Protein AF-A0AAD2JJ84-F1 (afdb_monomer)

Organism: NCBI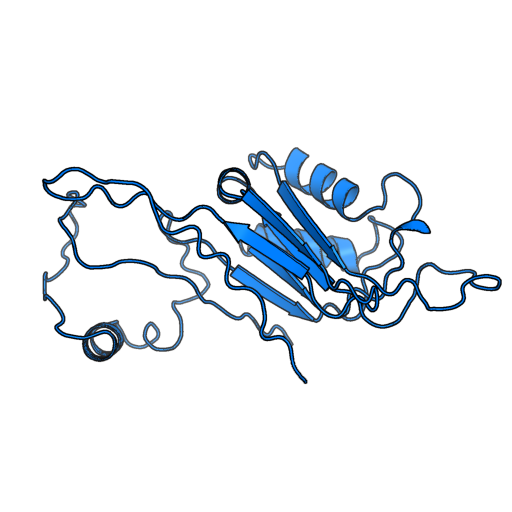:txid2856

Nearest PDB structures (foldseek):
  4ruw-assembly1_A  TM=5.472E-01  e=1.293E-01  Beutenbergia cavernae DSM 12333
  5b3h-assembly1_B  TM=4.498E-01  e=1.277E+00  Arabidopsis thaliana
  5hek-assembly3_B  TM=3.946E-01  e=1.125E+00  Helicobacter pylori 26695
  5b3g-assembly1_B  TM=4.579E-01  e=3.766E+00  Arabidopsis thaliana
  9fia-assembly1_B6  TM=2.943E-01  e=6.675E+00  Toxoplasma gondii

Sequence (204 aa):
MHQIYYYYRSRRAGRRSRISGPSSGVSHASLDEYLRSLPAGDWSGNDHRRHSSLATRVCFQNVNGSPENGNDPKQQQINSWLKEERVGIALLAEAKTFWPSINEGHGWSDRLRQATMKSEQKGFYLSIAYNRHQDRSAATSAVQWGGCIATVLNQVAHRAKEAGRDPTSLGRWAYVCLQGRKLKAHGGNVQDSLLGCLQPPLLP

Structure (mmCIF, N/CA/C/O backbone):
data_AF-A0AAD2JJ84-F1
#
_entry.id   AF-A0AAD2JJ84-F1
#
loop_
_atom_site.group_PDB
_atom_site.id
_atom_site.type_symbol
_atom_site.label_atom_id
_atom_site.label_alt_id
_atom_site.label_comp_id
_atom_site.label_asym_id
_atom_site.label_entity_id
_atom_site.label_seq_id
_atom_site.pdbx_PDB_ins_code
_atom_site.Cartn_x
_atom_site.Cartn_y
_atom_site.Cartn_z
_atom_site.occupancy
_atom_site.B_iso_or_equiv
_atom_site.auth_seq_id
_atom_site.auth_comp_id
_atom_site.auth_asym_id
_atom_site.auth_atom_id
_atom_site.pdbx_PDB_model_num
ATOM 1 N N . MET A 1 1 ? -12.165 7.999 -10.810 1.00 26.38 1 MET A N 1
ATOM 2 C CA . MET A 1 1 ? -13.337 7.177 -10.441 1.00 26.38 1 MET A CA 1
ATOM 3 C C . MET A 1 1 ? -12.955 6.391 -9.190 1.00 26.38 1 MET A C 1
ATOM 5 O O . MET A 1 1 ? -12.150 5.475 -9.284 1.00 26.38 1 MET A O 1
ATOM 9 N N . HIS A 1 2 ? -13.384 6.841 -8.010 1.00 30.34 2 HIS A N 1
ATOM 10 C CA . HIS A 1 2 ? -13.014 6.231 -6.729 1.00 30.34 2 HIS A CA 1
ATOM 11 C C . HIS A 1 2 ? -13.979 5.074 -6.448 1.00 30.34 2 HIS A C 1
ATOM 13 O O . HIS A 1 2 ? -15.116 5.313 -6.057 1.00 30.34 2 HIS A O 1
ATOM 19 N N . GLN A 1 3 ? -13.570 3.827 -6.684 1.00 27.70 3 GLN A N 1
ATOM 20 C CA . GLN A 1 3 ? -14.317 2.687 -6.149 1.00 27.70 3 GLN A CA 1
ATOM 21 C C . GLN A 1 3 ? -13.890 2.492 -4.697 1.00 27.70 3 GLN A C 1
ATOM 23 O O . GLN A 1 3 ? -12.852 1.899 -4.437 1.00 27.70 3 GLN A O 1
ATOM 28 N N . ILE A 1 4 ? -14.661 3.031 -3.753 1.00 33.44 4 ILE A N 1
ATOM 29 C CA . ILE A 1 4 ? -14.430 2.792 -2.329 1.00 33.44 4 ILE A CA 1
ATOM 30 C C . ILE A 1 4 ? -15.293 1.604 -1.907 1.00 33.44 4 ILE A C 1
ATOM 32 O O . ILE A 1 4 ? -16.511 1.715 -1.792 1.00 33.44 4 ILE A O 1
ATOM 36 N N . TYR A 1 5 ? -14.662 0.454 -1.685 1.00 33.25 5 TYR A N 1
ATOM 37 C CA . TYR A 1 5 ? -15.328 -0.714 -1.116 1.00 33.25 5 TYR A CA 1
ATOM 38 C C . TYR A 1 5 ? -15.304 -0.619 0.413 1.00 33.25 5 TYR A C 1
ATOM 40 O O . TYR A 1 5 ? -14.252 -0.780 1.027 1.00 33.25 5 TYR A O 1
ATOM 48 N N . TYR A 1 6 ? -16.459 -0.374 1.036 1.00 37.53 6 TYR A N 1
ATOM 49 C CA . TYR A 1 6 ? -16.615 -0.440 2.491 1.00 37.53 6 TYR A CA 1
ATOM 50 C C . TYR A 1 6 ? -17.035 -1.847 2.907 1.00 37.53 6 TYR A C 1
ATOM 52 O O . TYR A 1 6 ? -18.190 -2.202 2.718 1.00 37.53 6 TYR A O 1
ATOM 60 N N . TYR A 1 7 ? -16.160 -2.625 3.547 1.00 31.83 7 TYR A N 1
ATOM 61 C CA . TYR A 1 7 ? -16.601 -3.798 4.311 1.00 31.83 7 TYR A CA 1
ATOM 62 C C . TYR A 1 7 ? -15.665 -4.086 5.489 1.00 31.83 7 TYR A C 1
ATOM 64 O O . TYR A 1 7 ? -14.515 -4.453 5.287 1.00 31.83 7 TYR A O 1
ATOM 72 N N . TYR A 1 8 ? -16.178 -3.918 6.717 1.00 33.47 8 TYR A N 1
ATOM 73 C CA . TYR A 1 8 ? -16.080 -4.889 7.822 1.00 33.47 8 TYR A CA 1
ATOM 74 C C . TYR A 1 8 ? -16.808 -4.351 9.072 1.00 33.47 8 TYR A C 1
ATOM 76 O O . TYR A 1 8 ? -16.315 -3.465 9.773 1.00 33.47 8 TYR A O 1
ATOM 84 N N . ARG A 1 9 ? -17.977 -4.916 9.404 1.00 31.72 9 ARG A N 1
ATOM 85 C CA . ARG A 1 9 ? -18.650 -4.702 10.699 1.00 31.72 9 ARG A CA 1
ATOM 86 C C . ARG A 1 9 ? -18.929 -6.053 11.351 1.00 31.72 9 ARG A C 1
ATOM 88 O O . ARG A 1 9 ? -19.985 -6.638 11.165 1.00 31.72 9 ARG A O 1
ATOM 95 N N . SER A 1 10 ? -17.989 -6.541 12.158 1.00 30.78 10 SER A N 1
ATOM 96 C CA . SER A 1 10 ? -18.256 -7.665 13.061 1.00 30.78 10 SER A CA 1
ATOM 97 C C . SER A 1 10 ? -18.921 -7.154 14.341 1.00 30.78 10 SER A C 1
ATOM 99 O O . SER A 1 10 ? -18.276 -6.567 15.214 1.00 30.78 10 SER A O 1
ATOM 101 N N . ARG A 1 11 ? -20.236 -7.362 14.450 1.00 33.28 11 ARG A N 1
ATOM 102 C CA . ARG A 1 11 ? -20.944 -7.424 15.734 1.00 33.28 11 ARG A CA 1
ATOM 103 C C . ARG A 1 11 ? -21.892 -8.617 15.697 1.00 33.28 11 ARG A C 1
ATOM 105 O O . ARG A 1 11 ? -22.935 -8.537 15.064 1.00 33.28 11 ARG A O 1
ATOM 112 N N . ARG A 1 12 ? -21.555 -9.700 16.405 1.00 31.83 12 ARG A N 1
ATOM 113 C CA . ARG A 1 12 ? -22.583 -10.640 16.868 1.00 31.83 12 ARG A CA 1
ATOM 114 C C . ARG A 1 12 ? -23.152 -10.151 18.193 1.00 31.83 12 ARG A C 1
ATOM 116 O O . ARG A 1 12 ? -22.425 -9.642 19.047 1.00 31.83 12 ARG A O 1
ATOM 123 N N . ALA A 1 13 ? -24.468 -10.286 18.285 1.00 39.94 13 ALA A N 1
ATOM 124 C CA . ALA A 1 13 ? -25.310 -10.017 19.433 1.00 39.94 13 ALA A CA 1
ATOM 125 C C . ALA A 1 13 ? -24.723 -10.627 20.716 1.00 39.94 13 ALA A C 1
ATOM 127 O O . ALA A 1 13 ? -24.437 -11.818 20.775 1.00 39.94 13 ALA A O 1
ATOM 128 N N . GLY A 1 14 ? -24.524 -9.799 21.740 1.00 32.38 14 GLY A N 1
ATOM 129 C CA . GLY A 1 14 ? -23.976 -10.247 23.017 1.00 32.38 14 GLY A CA 1
ATOM 130 C C . GLY A 1 14 ? -23.664 -9.085 23.953 1.00 32.38 14 GLY A C 1
ATOM 131 O O . GLY A 1 14 ? -22.541 -8.603 23.982 1.00 32.38 14 GLY A O 1
ATOM 132 N N . ARG A 1 15 ? -24.692 -8.652 24.695 1.00 37.97 15 ARG A N 1
ATOM 133 C CA . ARG A 1 15 ? -24.688 -7.789 25.899 1.00 37.97 15 ARG A CA 1
ATOM 134 C C . ARG A 1 15 ? -23.956 -6.427 25.852 1.00 37.97 15 ARG A C 1
ATOM 136 O O . ARG A 1 15 ? -22.748 -6.307 26.005 1.00 37.97 15 ARG A O 1
ATOM 143 N N . ARG A 1 16 ? -24.812 -5.397 25.760 1.00 42.34 16 ARG A N 1
ATOM 144 C CA . ARG A 1 16 ? -24.721 -3.987 26.201 1.00 42.34 16 ARG A CA 1
ATOM 145 C C . ARG A 1 16 ? -23.492 -3.592 27.045 1.00 42.34 16 ARG A C 1
ATOM 147 O O . ARG A 1 16 ? -23.381 -4.003 28.195 1.00 42.34 16 ARG A O 1
ATOM 154 N N . SER A 1 17 ? -22.734 -2.604 26.566 1.00 33.44 17 SER A N 1
ATOM 155 C CA . SER A 1 17 ? -22.227 -1.530 27.430 1.00 33.44 17 SER A CA 1
ATOM 156 C C . SER A 1 17 ? -23.096 -0.288 27.217 1.00 33.44 17 SER A C 1
ATOM 158 O O . SER A 1 17 ? -23.471 0.039 26.090 1.00 33.44 17 SER A O 1
ATOM 160 N N . ARG A 1 18 ? -23.504 0.339 28.326 1.00 36.78 18 ARG A N 1
ATOM 161 C CA . ARG A 1 18 ? -24.400 1.500 28.367 1.00 36.78 18 ARG A CA 1
ATOM 162 C C . ARG A 1 18 ? -23.763 2.675 27.617 1.00 36.78 18 ARG A C 1
ATOM 164 O O . ARG A 1 18 ? -22.886 3.338 28.153 1.00 36.78 18 ARG A O 1
ATOM 171 N N . ILE A 1 19 ? -24.229 2.933 26.400 1.00 36.12 19 ILE A N 1
ATOM 172 C CA . ILE A 1 19 ? -24.193 4.265 25.797 1.00 36.12 19 ILE A CA 1
ATOM 173 C C . ILE A 1 19 ? -25.639 4.741 25.843 1.00 36.12 19 ILE A C 1
ATOM 175 O O . ILE A 1 19 ? -26.514 4.184 25.182 1.00 36.12 19 ILE A O 1
ATOM 179 N N . SER A 1 20 ? -25.887 5.702 26.722 1.00 37.41 20 SER A N 1
ATOM 180 C CA . SER A 1 20 ? -27.148 6.412 26.871 1.00 37.41 20 SER A CA 1
ATOM 181 C C . SER A 1 20 ? -27.395 7.266 25.626 1.00 37.41 20 SER A C 1
ATOM 183 O O . SER A 1 20 ? -26.924 8.392 25.519 1.00 37.41 20 SER A O 1
ATOM 185 N N . GLY A 1 21 ? -28.111 6.683 24.674 1.00 34.25 21 GLY A N 1
ATOM 186 C CA . GLY A 1 21 ? -28.778 7.336 23.553 1.00 34.25 21 GLY A CA 1
ATOM 187 C C . GLY A 1 21 ? -29.959 6.446 23.153 1.00 34.25 21 GLY A C 1
ATOM 188 O O . GLY A 1 21 ? -29.870 5.229 23.363 1.00 34.25 21 GLY A O 1
ATOM 189 N N . PRO A 1 22 ? -31.078 7.000 22.653 1.00 34.19 22 PRO A N 1
ATOM 190 C CA . PRO A 1 22 ? -32.307 6.244 22.443 1.00 34.19 22 PRO A CA 1
ATOM 191 C C . PRO A 1 22 ? -32.113 5.278 21.270 1.00 34.19 22 PRO A C 1
ATOM 193 O O . PRO A 1 22 ? -32.352 5.606 20.115 1.00 34.19 22 PRO A O 1
ATOM 196 N N . SER A 1 23 ? -31.619 4.079 21.570 1.00 38.69 23 SER A N 1
ATOM 197 C CA . SER A 1 23 ? -31.618 2.948 20.650 1.00 38.69 23 SER A CA 1
ATOM 198 C C . SER A 1 23 ? -32.772 2.042 21.052 1.00 38.69 23 SER A C 1
ATOM 200 O O . SER A 1 23 ? -32.749 1.402 22.106 1.00 38.69 23 SER A O 1
ATOM 202 N N . SER A 1 24 ? -33.816 2.038 20.229 1.00 40.66 24 SER A N 1
ATOM 203 C CA . SER A 1 24 ? -34.881 1.043 20.264 1.00 40.66 24 SER A CA 1
ATOM 204 C C . SER A 1 24 ? -34.240 -0.344 20.135 1.00 40.66 24 SER A C 1
ATOM 206 O O . SER A 1 24 ? -33.672 -0.712 19.110 1.00 40.66 24 SER A O 1
ATOM 208 N N . GLY A 1 25 ? -34.226 -1.086 21.241 1.00 43.84 25 GLY A N 1
ATOM 209 C CA . GLY A 1 25 ? -33.517 -2.355 21.383 1.00 43.84 25 GLY A CA 1
ATOM 210 C C . GLY A 1 25 ? -34.254 -3.529 20.750 1.00 43.84 25 GLY A C 1
ATOM 211 O O . GLY A 1 25 ? -34.681 -4.422 21.474 1.00 43.84 25 GLY A O 1
ATOM 212 N N . VAL A 1 26 ? -34.390 -3.542 19.426 1.00 52.75 26 VAL A N 1
ATOM 213 C CA . VAL A 1 26 ? -34.971 -4.678 18.700 1.00 52.75 26 VAL A CA 1
ATOM 214 C C . VAL A 1 26 ? -33.878 -5.729 18.470 1.00 52.75 26 VAL A C 1
ATOM 216 O O . VAL A 1 26 ? -32.824 -5.427 17.910 1.00 52.75 26 VAL A O 1
ATOM 219 N N . SER A 1 27 ? -34.080 -6.961 18.948 1.00 49.88 27 SER A N 1
ATOM 220 C CA . SER A 1 27 ? -33.237 -8.091 18.540 1.00 49.88 27 SER A CA 1
ATOM 221 C C . SER A 1 27 ? -33.662 -8.552 17.153 1.00 49.88 27 SER A C 1
ATOM 223 O O . SER A 1 27 ? -34.833 -8.858 16.962 1.00 49.88 27 SER A O 1
ATOM 225 N N . HIS A 1 28 ? -32.716 -8.651 16.225 1.00 57.53 28 HIS A N 1
ATOM 226 C CA . HIS A 1 28 ? -32.971 -9.168 14.881 1.00 57.53 28 HIS A CA 1
ATOM 227 C C . HIS A 1 28 ? -32.622 -10.651 14.815 1.00 57.53 28 HIS A C 1
ATOM 229 O O . HIS A 1 28 ? -31.565 -11.057 15.310 1.00 57.53 28 HIS A O 1
ATOM 235 N N . ALA A 1 29 ? -33.495 -11.452 14.207 1.00 67.75 29 ALA A N 1
ATOM 236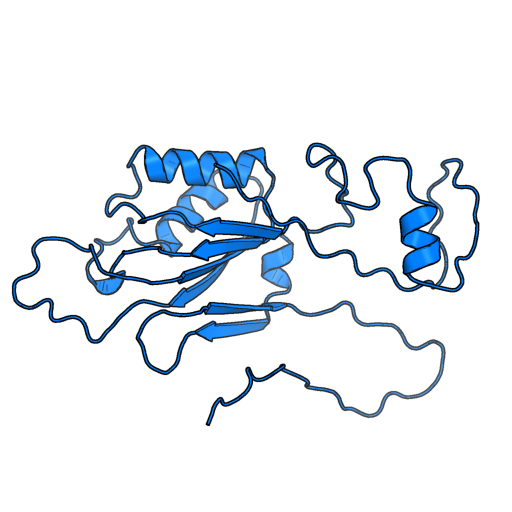 C CA . ALA A 1 29 ? -33.331 -12.897 14.090 1.00 67.75 29 ALA A CA 1
ATOM 237 C C . ALA A 1 29 ? -32.339 -13.292 12.981 1.00 67.75 29 ALA A C 1
ATOM 239 O O . ALA A 1 29 ? -31.794 -14.394 13.003 1.00 67.75 29 ALA A O 1
ATOM 240 N N . SER A 1 30 ? -32.060 -12.395 12.026 1.00 61.19 30 SER A N 1
ATOM 241 C CA . SER A 1 30 ? -31.141 -12.641 10.907 1.00 61.19 30 SER A CA 1
ATOM 242 C C . SER A 1 30 ? -30.348 -11.396 10.490 1.00 61.19 30 SER A C 1
ATOM 244 O O . SER A 1 30 ? -30.690 -10.266 10.846 1.00 61.19 30 SER A O 1
ATOM 246 N N . LEU A 1 31 ? -29.271 -11.604 9.718 1.00 52.47 31 LEU A N 1
ATOM 247 C CA . LEU A 1 31 ? -28.474 -10.517 9.138 1.00 52.47 31 LEU A CA 1
ATOM 248 C C . LEU A 1 31 ? -29.325 -9.639 8.207 1.00 52.47 31 LEU A C 1
ATOM 250 O O . LEU A 1 31 ? -29.225 -8.421 8.281 1.00 52.47 31 LEU A O 1
ATOM 254 N N . ASP A 1 32 ? -30.195 -10.240 7.397 1.00 58.84 32 ASP A N 1
ATOM 255 C CA . ASP A 1 32 ? -31.048 -9.512 6.450 1.00 58.84 32 ASP A CA 1
ATOM 256 C C . ASP A 1 32 ? -32.088 -8.638 7.150 1.00 58.84 32 ASP A C 1
ATOM 258 O O . ASP A 1 32 ? -32.365 -7.519 6.723 1.00 58.84 32 ASP A O 1
ATOM 262 N N . GLU A 1 33 ? -32.653 -9.121 8.254 1.00 64.88 33 GLU A N 1
ATOM 263 C CA . GLU A 1 33 ? -33.590 -8.347 9.067 1.00 64.88 33 GLU A CA 1
ATOM 264 C C . GLU A 1 33 ? -32.904 -7.144 9.726 1.00 64.88 33 GLU A C 1
ATOM 266 O O . GLU A 1 33 ? -33.459 -6.047 9.749 1.00 64.88 33 GLU A O 1
ATOM 271 N N . TYR A 1 34 ? -31.664 -7.326 10.187 1.00 63.97 34 TYR A N 1
ATOM 272 C CA . TYR A 1 34 ? -30.846 -6.226 10.685 1.00 63.97 34 TYR A CA 1
ATOM 273 C C . TYR A 1 34 ? -30.507 -5.216 9.586 1.00 63.97 34 TYR A C 1
ATOM 275 O O . TYR A 1 34 ? -30.631 -4.017 9.800 1.00 63.97 34 TYR A O 1
ATOM 283 N N . LEU A 1 35 ? -30.095 -5.671 8.401 1.00 58.16 35 LEU A N 1
ATOM 284 C CA . LEU A 1 35 ? -29.762 -4.771 7.294 1.00 58.16 35 LEU A CA 1
ATOM 285 C C . LEU A 1 35 ? -30.972 -3.933 6.861 1.00 58.16 35 LEU A C 1
ATOM 287 O O . LEU A 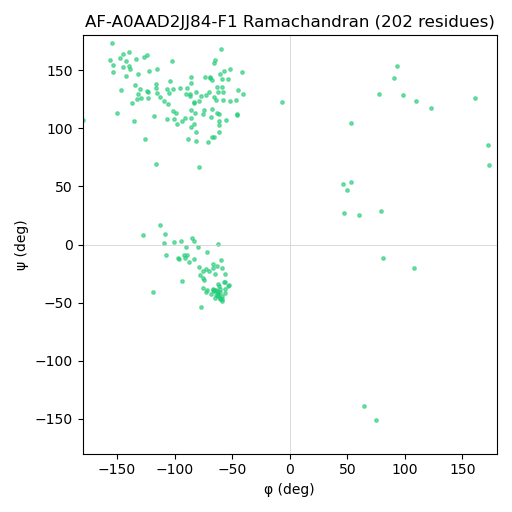1 35 ? -30.808 -2.756 6.555 1.00 58.16 35 LEU A O 1
ATOM 291 N N . ARG A 1 36 ? -32.181 -4.504 6.900 1.00 63.41 36 ARG A N 1
ATOM 292 C CA . ARG A 1 36 ? -33.438 -3.794 6.606 1.00 63.41 36 ARG A CA 1
ATOM 293 C C . ARG A 1 36 ? -33.903 -2.858 7.723 1.00 63.41 36 ARG A C 1
ATOM 295 O O . ARG A 1 36 ? -34.679 -1.950 7.445 1.00 63.41 36 ARG A O 1
ATOM 302 N N . SER A 1 37 ? -33.467 -3.073 8.966 1.00 66.44 37 SER A N 1
ATOM 303 C CA . SER A 1 37 ? -33.803 -2.194 10.094 1.00 66.44 37 SER A CA 1
ATOM 304 C C . SER A 1 37 ? -32.907 -0.962 10.186 1.00 66.44 37 SER A C 1
ATOM 306 O O . SER A 1 37 ? -33.208 -0.024 10.930 1.00 66.44 37 SER A O 1
ATOM 308 N N . LEU A 1 38 ? -31.804 -0.949 9.434 1.00 60.31 38 LEU A N 1
ATOM 309 C CA . LEU A 1 38 ? -30.958 0.222 9.323 1.00 60.31 38 LEU A CA 1
ATOM 310 C C . LEU A 1 38 ? -31.689 1.332 8.543 1.00 60.31 38 LEU A C 1
ATOM 312 O O . LEU A 1 38 ? -32.422 1.039 7.596 1.00 60.31 38 LEU A O 1
ATOM 316 N N . PRO A 1 39 ? -31.496 2.611 8.912 1.00 55.19 39 PRO A N 1
ATOM 317 C CA . PRO A 1 39 ? -32.052 3.738 8.170 1.00 55.19 39 PRO A CA 1
ATOM 318 C C . PRO A 1 39 ? -31.720 3.670 6.671 1.00 55.19 39 PRO A C 1
ATOM 320 O O . PRO A 1 39 ? -30.673 3.154 6.274 1.00 55.19 39 PRO A O 1
ATOM 323 N N . ALA A 1 40 ? -32.594 4.222 5.825 1.00 47.25 40 ALA A N 1
ATOM 324 C CA . ALA A 1 40 ? -32.353 4.301 4.386 1.00 47.25 40 ALA A CA 1
ATOM 325 C C . ALA A 1 40 ? -30.976 4.938 4.101 1.00 47.25 40 ALA A C 1
ATOM 327 O O . ALA A 1 40 ? -30.687 6.040 4.564 1.00 47.25 40 ALA A O 1
ATOM 328 N N . GLY A 1 41 ? -30.126 4.212 3.368 1.00 50.19 41 GLY A N 1
ATOM 329 C CA . GLY A 1 41 ? -28.725 4.571 3.124 1.00 50.19 41 GLY A CA 1
ATOM 330 C C . GLY A 1 41 ? -27.708 3.698 3.864 1.00 50.19 41 GLY A C 1
ATOM 331 O O . GLY A 1 41 ? -26.587 3.596 3.399 1.00 50.19 41 GLY A O 1
ATOM 332 N N . ASP A 1 42 ? -28.080 2.991 4.934 1.00 51.03 42 ASP A N 1
ATOM 333 C CA . ASP A 1 42 ? -27.138 2.167 5.713 1.00 51.03 42 ASP A CA 1
ATOM 334 C C . ASP A 1 42 ? -27.143 0.670 5.310 1.00 51.03 42 ASP A C 1
ATOM 336 O O . ASP A 1 42 ? -26.224 -0.068 5.672 1.00 51.03 42 ASP A O 1
ATOM 340 N N . TRP A 1 43 ? -28.126 0.207 4.522 1.00 47.59 43 TRP A N 1
ATOM 341 C CA . TRP A 1 43 ? -28.197 -1.179 4.015 1.00 47.59 43 TRP A CA 1
ATOM 342 C C . TRP A 1 43 ? -27.249 -1.445 2.832 1.00 47.59 43 TRP A C 1
ATOM 344 O O . TRP A 1 43 ? -26.800 -2.575 2.647 1.00 47.59 43 TRP A O 1
ATOM 354 N N . SER A 1 44 ? -26.901 -0.403 2.066 1.00 48.00 44 SER A N 1
ATOM 355 C CA . SER A 1 44 ? -25.947 -0.448 0.944 1.00 48.00 44 SER A CA 1
ATOM 356 C C . SER A 1 44 ? -24.652 0.334 1.213 1.00 48.00 44 SER A C 1
ATOM 358 O O . SER A 1 44 ? -23.897 0.620 0.285 1.00 48.00 44 SER A O 1
ATOM 360 N N . GLY A 1 45 ? -24.373 0.651 2.480 1.00 54.06 45 GLY A N 1
ATOM 361 C CA . GLY A 1 45 ? -23.130 1.281 2.922 1.00 54.06 45 GLY A CA 1
ATOM 362 C C . GLY A 1 45 ? -23.374 2.595 3.650 1.00 54.06 45 GLY A C 1
ATOM 363 O O . GLY A 1 45 ? -23.866 3.539 3.050 1.00 54.06 45 GLY A O 1
ATOM 364 N N . ASN A 1 46 ? -22.980 2.647 4.930 1.00 57.56 46 ASN A N 1
ATOM 365 C CA . ASN A 1 46 ? -23.039 3.855 5.760 1.00 57.56 46 ASN A CA 1
ATOM 366 C C . ASN A 1 46 ? -22.602 5.101 4.975 1.00 57.56 46 ASN A C 1
ATOM 368 O O . ASN A 1 46 ? -21.659 5.016 4.183 1.00 57.56 46 ASN A O 1
ATOM 372 N N . ASP A 1 47 ? -23.172 6.269 5.291 1.00 61.66 47 ASP A N 1
ATOM 373 C CA . ASP A 1 47 ? -22.584 7.552 4.887 1.00 61.66 47 ASP A CA 1
ATOM 374 C C . ASP A 1 47 ? -21.077 7.522 5.188 1.00 61.66 47 ASP A C 1
ATOM 376 O O . ASP A 1 47 ? -20.666 7.475 6.350 1.00 61.66 47 ASP A O 1
ATOM 380 N N . HIS A 1 48 ? -20.250 7.510 4.142 1.00 60.75 48 HIS A N 1
ATOM 381 C CA . HIS A 1 48 ? -18.800 7.398 4.264 1.00 60.75 48 HIS A CA 1
ATOM 382 C C . HIS A 1 48 ? -18.183 8.527 5.090 1.00 60.75 48 HIS A C 1
ATOM 384 O O . HIS A 1 48 ? -17.091 8.382 5.646 1.00 60.75 48 HIS A O 1
ATOM 390 N N . ARG A 1 49 ? -18.898 9.644 5.228 1.00 63.78 49 ARG A N 1
ATOM 391 C CA . ARG A 1 49 ? -18.500 10.776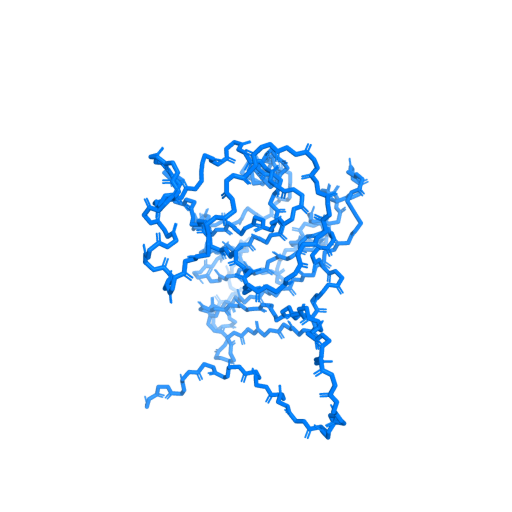 6.064 1.00 63.78 49 ARG A CA 1
ATOM 392 C C . ARG A 1 49 ? -18.650 10.457 7.553 1.00 63.78 49 ARG A C 1
ATOM 394 O O . ARG A 1 49 ? -17.989 11.072 8.388 1.00 63.78 49 ARG A O 1
ATOM 401 N N . ARG A 1 50 ? -19.467 9.464 7.921 1.00 65.50 50 ARG A N 1
ATOM 402 C CA . ARG A 1 50 ? -19.627 9.005 9.306 1.00 65.50 50 ARG A CA 1
ATOM 403 C C . ARG A 1 50 ? -18.510 8.036 9.676 1.00 65.50 50 ARG A C 1
ATOM 405 O O . ARG A 1 50 ? -18.426 6.905 9.202 1.00 65.50 50 ARG A O 1
ATOM 412 N N . HIS A 1 51 ? -17.655 8.474 10.592 1.00 66.38 51 HIS A N 1
ATOM 413 C CA . HIS A 1 51 ? -16.611 7.644 11.181 1.00 66.38 51 HIS A CA 1
ATOM 414 C C . HIS A 1 51 ? -17.037 7.161 12.574 1.00 66.38 51 HIS A C 1
ATOM 416 O O . HIS A 1 51 ? -17.163 7.956 13.504 1.00 66.38 51 HIS A O 1
ATOM 422 N N . SER A 1 52 ? -17.231 5.849 12.741 1.00 68.62 52 SER A N 1
ATOM 423 C CA . SER A 1 52 ? -17.461 5.243 14.058 1.00 68.62 52 SER A CA 1
ATOM 424 C C . SER A 1 52 ? -16.133 4.830 14.685 1.00 68.62 52 SER A C 1
ATOM 426 O O . SER A 1 52 ? -15.387 4.067 14.081 1.00 68.62 52 SER A O 1
ATOM 428 N N . SER A 1 53 ? -15.878 5.230 15.933 1.00 68.31 53 SER A N 1
ATOM 429 C CA . SER A 1 53 ? -14.716 4.768 16.719 1.00 68.31 53 SER A CA 1
ATOM 430 C C . SER A 1 53 ? -14.673 3.248 16.930 1.00 68.31 53 SER A C 1
ATOM 432 O O . SER A 1 53 ? -13.662 2.700 17.359 1.00 68.31 53 SER A O 1
ATOM 434 N N . LEU A 1 54 ? -15.773 2.549 16.638 1.00 70.25 54 LEU A N 1
ATOM 435 C CA . LEU A 1 54 ? -15.908 1.104 16.797 1.00 70.25 54 LEU A CA 1
ATOM 436 C C . LEU A 1 54 ? -15.747 0.338 15.477 1.00 70.25 54 LEU A C 1
ATOM 438 O O . LEU A 1 54 ? -15.904 -0.887 15.485 1.00 70.25 54 LEU A O 1
ATOM 442 N N . ALA A 1 55 ? -15.462 1.035 14.373 1.00 75.12 55 ALA A N 1
ATOM 443 C CA . ALA A 1 55 ? -15.293 0.469 13.041 1.00 75.12 55 ALA A CA 1
ATOM 444 C C . ALA A 1 55 ? -13.909 0.800 12.468 1.00 75.12 55 ALA A C 1
ATOM 446 O O . ALA A 1 55 ? -13.332 1.845 12.753 1.00 75.12 55 ALA A O 1
ATOM 447 N N . THR A 1 56 ? -13.393 -0.099 11.636 1.00 81.81 56 THR A N 1
ATOM 448 C CA . THR A 1 56 ? -12.164 0.118 10.870 1.00 81.81 56 THR A CA 1
ATOM 449 C C . THR A 1 56 ? -12.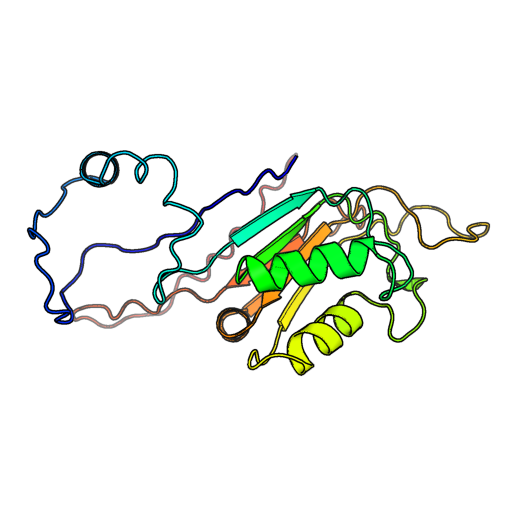540 0.391 9.425 1.00 81.81 56 THR A C 1
ATOM 451 O O . THR A 1 56 ? -13.312 -0.368 8.842 1.00 81.81 56 THR A O 1
ATOM 454 N N . ARG A 1 57 ? -11.992 1.461 8.841 1.00 84.62 57 ARG A N 1
ATOM 455 C CA . ARG A 1 57 ? -12.186 1.749 7.421 1.00 84.62 57 ARG A CA 1
ATOM 456 C C . ARG A 1 57 ? -11.191 0.956 6.589 1.00 84.62 57 ARG A C 1
ATOM 458 O O . ARG A 1 57 ? -9.982 1.080 6.787 1.00 84.62 57 ARG A O 1
ATOM 465 N N . VAL A 1 58 ? -11.731 0.163 5.676 1.00 87.94 58 VAL A N 1
ATOM 466 C CA . VAL A 1 58 ? -10.979 -0.545 4.646 1.00 87.94 58 VAL A CA 1
ATOM 467 C C . VAL A 1 58 ? -11.246 0.164 3.334 1.00 87.94 58 VAL A C 1
ATOM 469 O O . VAL A 1 58 ? -12.394 0.489 3.042 1.00 87.94 58 VAL A O 1
ATOM 472 N N . CYS A 1 59 ? -10.192 0.420 2.576 1.00 88.62 59 CYS A N 1
ATOM 473 C CA . CYS A 1 59 ? -10.282 1.030 1.268 1.00 88.62 59 CYS A CA 1
ATOM 474 C C . CYS A 1 59 ? -9.473 0.208 0.276 1.00 88.62 59 CYS A C 1
ATOM 476 O O . CYS A 1 59 ? -8.328 -0.148 0.549 1.00 88.62 59 CYS A O 1
ATOM 478 N N . PHE A 1 60 ? -10.066 -0.064 -0.880 1.00 90.50 60 PHE A N 1
ATOM 479 C CA . PHE A 1 60 ? -9.399 -0.699 -2.005 1.00 90.50 60 PHE A CA 1
ATOM 480 C C . PHE A 1 60 ? -9.358 0.277 -3.172 1.00 90.50 60 PHE A C 1
ATOM 482 O O . PHE A 1 60 ? -10.370 0.905 -3.461 1.00 90.50 60 PHE A O 1
ATOM 489 N N . GLN A 1 61 ? -8.217 0.409 -3.840 1.00 89.56 61 GLN A N 1
ATOM 490 C CA . GLN A 1 61 ? -8.098 1.253 -5.020 1.00 89.56 61 GLN A CA 1
ATOM 491 C C . GLN A 1 61 ? -7.104 0.660 -6.011 1.00 89.56 61 GLN A C 1
ATOM 493 O O . GLN A 1 61 ? -5.976 0.318 -5.665 1.00 89.56 61 GLN A O 1
ATOM 498 N N . ASN A 1 62 ? -7.497 0.604 -7.280 1.00 93.12 62 ASN A N 1
ATOM 499 C CA . ASN A 1 62 ? -6.534 0.477 -8.361 1.00 93.12 62 ASN A CA 1
ATOM 500 C C . ASN A 1 62 ? -5.850 1.839 -8.553 1.00 93.12 62 ASN A C 1
ATOM 502 O O . ASN A 1 62 ? -6.504 2.812 -8.935 1.00 93.12 62 ASN A O 1
ATOM 506 N N . VAL A 1 63 ? -4.557 1.920 -8.242 1.00 91.06 63 VAL A N 1
ATOM 507 C CA . VAL A 1 63 ? -3.803 3.182 -8.292 1.00 91.06 63 VAL A CA 1
ATOM 508 C C . VAL A 1 63 ? -3.170 3.441 -9.653 1.00 91.06 63 VAL A C 1
ATOM 510 O O . VAL A 1 63 ? -2.691 4.548 -9.890 1.00 91.06 63 VAL A O 1
ATOM 513 N N . ASN A 1 64 ? -3.192 2.462 -10.563 1.00 92.31 64 ASN A N 1
ATOM 514 C CA . ASN A 1 64 ? -2.604 2.553 -11.898 1.00 92.31 64 ASN A CA 1
ATOM 515 C C . ASN A 1 64 ? -1.181 3.150 -11.874 1.00 92.31 64 ASN A C 1
ATOM 517 O O . ASN A 1 64 ? -0.887 4.153 -12.524 1.00 92.31 64 ASN A O 1
ATOM 521 N N . GLY A 1 65 ? -0.325 2.575 -11.042 1.00 91.75 65 GLY A N 1
ATOM 522 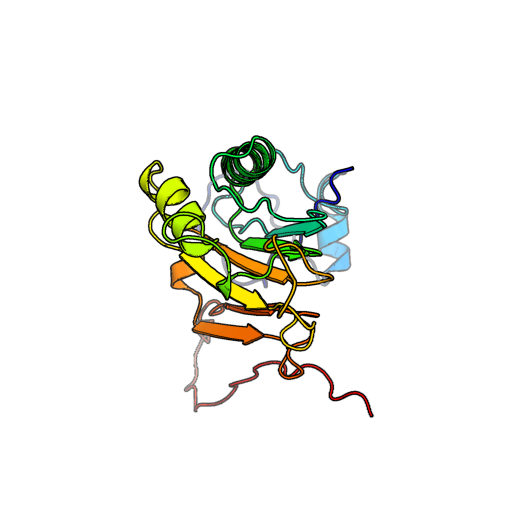C CA . GLY A 1 65 ? 1.067 2.945 -10.847 1.00 91.75 65 GLY A CA 1
ATOM 523 C C . GLY A 1 65 ? 1.321 3.828 -9.636 1.00 91.75 65 GLY A C 1
ATOM 524 O O . GLY A 1 65 ? 0.705 4.875 -9.463 1.00 91.75 65 GLY A O 1
ATOM 525 N N . SER A 1 66 ? 2.274 3.426 -8.814 1.00 92.31 66 SER A N 1
ATOM 526 C CA . SER A 1 66 ? 2.885 4.256 -7.796 1.00 92.31 66 SER A CA 1
ATOM 527 C C . SER A 1 66 ? 4.088 4.971 -8.424 1.00 92.31 66 SER A C 1
ATOM 529 O O . SER A 1 66 ? 4.871 4.341 -9.140 1.00 92.31 66 SER A O 1
ATOM 531 N N . PRO A 1 67 ? 4.246 6.282 -8.189 1.00 92.12 67 PRO A N 1
ATOM 532 C CA . PRO A 1 67 ? 5.377 7.028 -8.729 1.00 92.12 67 PRO A CA 1
ATOM 533 C C . PRO A 1 67 ? 6.683 6.538 -8.101 1.00 92.12 67 PRO A C 1
ATOM 535 O O . PRO A 1 67 ? 6.675 6.005 -6.988 1.00 92.12 67 PRO A O 1
ATOM 538 N N . GLU A 1 68 ? 7.808 6.730 -8.785 1.00 92.38 68 GLU A N 1
ATOM 539 C CA . GLU A 1 68 ? 9.129 6.332 -8.276 1.00 92.38 68 GLU A CA 1
ATOM 540 C C . GLU A 1 68 ? 9.593 7.246 -7.143 1.00 92.38 68 GLU A C 1
ATOM 542 O O . GLU A 1 68 ? 10.106 6.787 -6.124 1.00 92.38 68 GLU A O 1
ATOM 547 N N . ASN A 1 69 ? 9.321 8.542 -7.290 1.00 91.19 69 ASN A N 1
ATOM 548 C CA . ASN A 1 69 ? 9.616 9.553 -6.292 1.00 91.19 69 ASN A CA 1
ATOM 549 C C . ASN A 1 69 ? 8.459 9.669 -5.286 1.00 91.19 69 ASN A C 1
ATOM 551 O O . ASN A 1 69 ? 7.298 9.840 -5.657 1.00 91.19 69 ASN A O 1
ATOM 555 N N . GLY A 1 70 ? 8.781 9.622 -3.994 1.00 88.06 70 GLY A N 1
ATOM 556 C CA . GLY A 1 70 ? 7.808 9.820 -2.912 1.00 88.06 70 GLY A CA 1
ATOM 557 C C . GLY A 1 70 ? 7.215 11.236 -2.832 1.00 88.06 70 GLY A C 1
ATOM 558 O O . GLY A 1 70 ? 6.172 11.415 -2.209 1.00 88.06 70 GLY A O 1
ATOM 559 N N . ASN A 1 71 ? 7.842 12.227 -3.472 1.00 90.25 71 ASN A N 1
ATOM 560 C CA . ASN A 1 71 ? 7.372 13.616 -3.505 1.00 90.25 71 ASN A CA 1
ATOM 561 C C . ASN A 1 71 ? 6.438 13.923 -4.684 1.00 90.25 71 ASN A C 1
ATOM 563 O O . ASN A 1 71 ? 5.947 15.047 -4.789 1.00 90.25 71 ASN A O 1
ATOM 567 N N . ASP A 1 72 ? 6.195 12.950 -5.561 1.00 92.50 72 ASP A N 1
ATOM 568 C CA . ASP A 1 72 ? 5.339 13.108 -6.734 1.00 92.50 72 ASP A CA 1
ATOM 569 C C . ASP A 1 72 ? 3.899 13.529 -6.348 1.00 92.50 72 ASP A C 1
ATOM 571 O O . ASP A 1 72 ? 3.367 13.027 -5.347 1.00 92.50 72 ASP A O 1
ATOM 575 N N . PRO A 1 73 ? 3.232 14.410 -7.123 1.00 92.81 73 PRO A N 1
ATOM 576 C CA . PRO A 1 73 ? 1.862 14.850 -6.843 1.00 92.81 73 PRO A CA 1
ATOM 577 C C . PRO A 1 73 ? 0.867 13.700 -6.644 1.00 92.81 73 PRO A C 1
ATOM 579 O O . PRO A 1 73 ? -0.017 13.784 -5.791 1.00 92.81 73 PRO A O 1
ATOM 582 N N . LYS A 1 74 ? 1.035 12.586 -7.365 1.00 91.00 74 LYS A N 1
ATOM 583 C CA . LYS A 1 74 ? 0.204 11.389 -7.206 1.00 91.00 74 LYS A CA 1
ATOM 584 C C . LYS A 1 74 ? 0.416 10.727 -5.848 1.00 91.00 74 LYS A C 1
ATOM 586 O O . LYS A 1 74 ? -0.547 10.283 -5.224 1.00 91.00 74 LYS A O 1
ATOM 591 N N . GLN A 1 75 ? 1.653 10.680 -5.351 1.00 91.31 75 GLN A N 1
ATOM 592 C CA . GLN A 1 75 ? 1.920 10.173 -4.004 1.00 91.31 75 GLN A CA 1
ATOM 593 C C . GLN A 1 75 ? 1.310 11.088 -2.941 1.00 91.31 75 GLN A C 1
ATOM 595 O O . GLN A 1 75 ? 0.747 10.597 -1.961 1.00 91.31 75 GLN A O 1
ATOM 600 N N . GLN A 1 76 ? 1.383 12.406 -3.135 1.00 89.94 76 GLN A N 1
ATOM 601 C CA . GLN A 1 76 ? 0.741 13.366 -2.238 1.00 89.94 76 GLN A CA 1
ATOM 602 C C . GLN A 1 76 ? -0.778 13.176 -2.227 1.00 89.94 76 GLN A C 1
ATOM 604 O O . GLN A 1 76 ? -1.367 13.133 -1.152 1.00 89.94 76 GLN A O 1
ATOM 609 N N . GLN A 1 77 ? -1.395 12.949 -3.389 1.00 89.94 77 GLN A N 1
ATOM 610 C CA . GLN A 1 77 ? -2.819 12.634 -3.496 1.00 89.94 77 GLN A CA 1
ATOM 611 C C . GLN A 1 77 ? -3.190 11.362 -2.719 1.00 89.94 77 GLN A C 1
ATOM 613 O O . GLN A 1 77 ? -4.174 11.362 -1.982 1.00 89.94 77 GLN A O 1
ATOM 618 N N . ILE A 1 78 ? -2.391 10.293 -2.831 1.00 89.88 78 ILE A N 1
ATOM 619 C CA . ILE A 1 78 ? -2.601 9.059 -2.057 1.00 89.88 78 ILE A CA 1
ATOM 620 C C . ILE A 1 78 ? -2.481 9.338 -0.553 1.00 89.88 78 ILE A C 1
ATOM 622 O O . ILE A 1 78 ? -3.317 8.887 0.225 1.00 89.88 78 ILE A O 1
ATOM 626 N N . ASN A 1 79 ? -1.474 10.105 -0.132 1.00 88.81 79 ASN A N 1
ATOM 627 C CA . ASN A 1 79 ? -1.278 10.449 1.277 1.00 88.81 79 ASN A CA 1
ATOM 628 C C . ASN A 1 79 ? -2.439 11.292 1.831 1.00 88.81 79 ASN A C 1
ATOM 630 O O . ASN A 1 79 ? -2.917 11.017 2.934 1.00 88.81 79 ASN A O 1
ATOM 634 N N . SER A 1 80 ? -2.910 12.286 1.072 1.00 87.69 80 SER A N 1
ATOM 635 C CA . SER A 1 80 ? -4.082 13.092 1.427 1.00 87.69 80 SER A CA 1
ATOM 636 C C . SER A 1 80 ? -5.318 12.216 1.556 1.00 87.69 80 SER A C 1
ATOM 638 O O . SER A 1 80 ? -5.982 12.271 2.584 1.00 87.69 80 SER A O 1
ATOM 640 N N . TRP A 1 81 ? -5.554 11.313 0.602 1.00 87.75 81 TRP A N 1
ATOM 641 C CA . TRP A 1 81 ? -6.663 10.364 0.658 1.00 87.75 81 TRP A CA 1
ATOM 642 C C . TRP A 1 81 ? -6.615 9.467 1.903 1.00 87.75 81 TRP A C 1
ATOM 644 O O . TRP A 1 81 ? -7.602 9.378 2.631 1.00 87.75 81 TRP A O 1
ATOM 654 N N . LEU A 1 82 ? -5.462 8.859 2.212 1.00 87.25 82 LEU A N 1
ATOM 655 C CA . LEU A 1 82 ? -5.295 8.028 3.414 1.00 87.25 82 LEU A CA 1
ATOM 656 C C . LEU A 1 82 ? -5.639 8.800 4.699 1.00 87.25 82 LEU A C 1
ATOM 658 O O . LEU A 1 82 ? -6.244 8.243 5.621 1.00 87.25 82 LEU A O 1
ATOM 662 N N . LYS A 1 83 ? -5.262 10.083 4.752 1.00 85.56 83 LYS A N 1
ATOM 663 C CA . LYS A 1 83 ? -5.474 10.965 5.903 1.00 85.56 83 LYS A CA 1
ATOM 664 C C . LYS A 1 83 ? -6.918 11.458 6.005 1.00 85.56 83 LYS A C 1
ATOM 666 O O . LYS A 1 83 ? -7.530 11.308 7.063 1.00 85.56 83 LYS A O 1
ATOM 671 N N . GLU A 1 84 ? -7.445 12.050 4.939 1.00 84.44 84 GLU A N 1
ATOM 672 C CA . GLU A 1 84 ? -8.779 12.659 4.872 1.00 84.44 84 GLU A CA 1
ATOM 673 C C . GLU A 1 84 ? -9.867 11.616 5.114 1.00 84.44 84 GLU A C 1
ATOM 675 O O . GLU A 1 84 ? -10.753 11.817 5.947 1.00 84.44 84 GLU A O 1
ATOM 680 N N . GLU A 1 85 ? -9.724 10.440 4.500 1.00 82.94 85 GLU A N 1
ATOM 681 C CA . GLU A 1 85 ? -10.651 9.329 4.690 1.00 82.94 85 GLU A CA 1
ATOM 682 C C . GLU A 1 85 ? -10.396 8.548 5.985 1.00 82.94 85 GLU A C 1
ATOM 684 O O . GLU A 1 85 ? -11.145 7.627 6.296 1.00 82.94 85 GLU A O 1
ATOM 689 N N . ARG A 1 86 ? -9.371 8.886 6.780 1.00 83.75 86 ARG A N 1
ATOM 690 C CA . ARG A 1 86 ? -9.017 8.159 8.017 1.00 83.75 86 ARG A CA 1
ATOM 691 C C . ARG A 1 86 ? -8.919 6.646 7.780 1.00 83.75 86 ARG A C 1
ATOM 693 O O . ARG A 1 86 ? -9.498 5.837 8.513 1.00 83.75 86 ARG A O 1
ATOM 700 N N . VAL A 1 87 ? -8.219 6.263 6.716 1.00 86.56 87 VAL A N 1
ATOM 701 C CA . VAL A 1 87 ? -8.117 4.869 6.278 1.00 86.56 87 VAL A CA 1
ATOM 702 C C . VAL A 1 87 ? -7.356 4.054 7.326 1.00 86.56 87 VAL A C 1
ATOM 704 O O . VAL A 1 87 ? -6.259 4.418 7.738 1.00 86.56 87 VAL A O 1
ATOM 707 N N . GLY A 1 88 ? -7.944 2.942 7.777 1.00 88.25 88 GLY A N 1
ATOM 708 C CA . GLY A 1 88 ? -7.286 2.005 8.693 1.00 88.25 88 GLY A CA 1
ATOM 709 C C . GLY A 1 88 ? -6.579 0.864 7.963 1.00 88.25 88 GLY A C 1
ATOM 710 O O . GLY A 1 88 ? -5.566 0.358 8.438 1.00 88.25 88 GLY A O 1
ATOM 711 N N . ILE A 1 89 ? -7.109 0.460 6.807 1.00 92.44 89 ILE A N 1
ATOM 712 C CA . ILE A 1 89 ? -6.531 -0.559 5.928 1.00 92.44 89 ILE A CA 1
ATOM 713 C C . ILE A 1 89 ? -6.646 -0.067 4.486 1.00 92.44 89 ILE A C 1
ATOM 715 O O . ILE A 1 89 ? -7.752 0.186 4.015 1.00 92.44 89 ILE A O 1
ATOM 719 N N . ALA A 1 90 ? -5.520 0.046 3.791 1.00 93.88 90 ALA A N 1
ATOM 720 C CA . ALA A 1 90 ? -5.449 0.432 2.388 1.00 93.88 90 ALA A CA 1
ATOM 721 C C . ALA A 1 90 ? -4.955 -0.744 1.538 1.00 93.88 90 ALA A C 1
ATOM 723 O O . ALA A 1 90 ? -3.905 -1.323 1.814 1.00 93.88 90 ALA A O 1
ATOM 724 N N . LEU A 1 91 ? -5.709 -1.083 0.499 1.00 95.62 91 LEU A N 1
ATOM 725 C CA . LEU A 1 91 ? -5.419 -2.151 -0.448 1.00 95.62 91 LEU A CA 1
ATOM 726 C C . LEU A 1 91 ? -5.250 -1.530 -1.835 1.00 95.62 91 LEU A C 1
ATOM 728 O O . LEU A 1 91 ? -6.209 -1.028 -2.414 1.00 95.62 91 LEU A O 1
ATOM 732 N N . LEU A 1 92 ? -4.029 -1.525 -2.355 1.00 95.00 92 LEU A N 1
ATOM 733 C CA . LEU A 1 92 ? -3.700 -0.890 -3.625 1.00 95.00 92 LEU A CA 1
ATOM 734 C C . LEU A 1 92 ? -3.404 -1.954 -4.678 1.00 95.00 92 LEU A C 1
ATOM 736 O O . LEU A 1 92 ? -2.519 -2.790 -4.485 1.00 95.00 92 LEU A O 1
ATOM 740 N N . ALA A 1 93 ? -4.133 -1.912 -5.787 1.00 94.06 93 ALA A N 1
ATOM 741 C CA . ALA A 1 93 ? -3.901 -2.750 -6.959 1.00 94.06 93 ALA A CA 1
ATOM 742 C C . ALA A 1 93 ? -3.201 -1.958 -8.068 1.00 94.06 93 ALA A C 1
ATOM 744 O O . ALA A 1 93 ? -3.300 -0.730 -8.104 1.00 94.06 93 ALA A O 1
ATOM 745 N N . GLU A 1 94 ? -2.529 -2.668 -8.980 1.00 93.19 94 GLU A N 1
ATOM 746 C CA . GLU A 1 94 ? -1.743 -2.078 -10.073 1.00 93.19 94 GLU A CA 1
ATOM 747 C C . GLU A 1 94 ? -0.736 -1.053 -9.545 1.00 93.19 94 GLU A C 1
ATOM 749 O O . GLU A 1 94 ? -0.713 0.099 -9.970 1.00 93.19 94 GLU A O 1
ATOM 754 N N . ALA A 1 95 ? 0.098 -1.451 -8.584 1.00 94.38 95 ALA A N 1
ATOM 755 C CA . ALA A 1 95 ? 1.147 -0.575 -8.077 1.00 94.38 95 ALA A CA 1
ATOM 756 C C . ALA A 1 95 ? 2.190 -0.246 -9.155 1.00 94.38 95 ALA A C 1
ATOM 758 O O . ALA A 1 95 ? 2.824 0.790 -9.060 1.00 94.38 95 ALA A O 1
ATOM 759 N N . LYS A 1 96 ? 2.369 -1.092 -10.175 1.00 94.25 96 LYS A N 1
ATOM 760 C CA . LYS A 1 96 ? 3.257 -0.908 -11.338 1.00 94.25 96 LYS A CA 1
ATOM 761 C C . LYS A 1 96 ? 4.681 -0.439 -11.019 1.00 94.25 96 LYS A C 1
ATOM 763 O O . LYS A 1 96 ? 5.332 0.190 -11.848 1.00 94.25 96 LYS A O 1
ATOM 768 N N . THR A 1 97 ? 5.176 -0.758 -9.826 1.00 93.69 97 THR A N 1
ATOM 769 C CA . THR A 1 97 ? 6.492 -0.330 -9.338 1.00 93.69 97 THR A CA 1
ATOM 770 C C . THR A 1 97 ? 7.320 -1.537 -8.938 1.00 93.69 97 THR A C 1
ATOM 772 O O . THR A 1 97 ? 6.859 -2.422 -8.211 1.00 93.69 97 THR A O 1
ATOM 775 N N . PHE A 1 98 ? 8.559 -1.576 -9.406 1.00 94.12 98 PHE A N 1
ATOM 776 C CA . PHE A 1 98 ? 9.593 -2.503 -8.987 1.00 94.12 98 PHE A CA 1
ATOM 777 C C . PHE A 1 98 ? 10.339 -1.912 -7.801 1.00 94.12 98 PHE A C 1
ATOM 779 O O . PHE A 1 98 ? 11.300 -1.166 -7.930 1.00 94.12 98 PHE A O 1
ATOM 786 N N . TRP A 1 99 ? 9.841 -2.243 -6.614 1.00 92.38 99 TRP A N 1
ATOM 787 C CA . TRP A 1 99 ? 10.325 -1.694 -5.351 1.00 92.38 99 TRP A CA 1
ATOM 788 C C . TRP A 1 99 ? 11.835 -1.832 -5.112 1.00 92.38 99 TRP A C 1
ATOM 790 O O . TRP A 1 99 ? 12.389 -0.897 -4.546 1.00 92.38 99 TRP A O 1
ATOM 800 N N . PRO A 1 100 ? 12.524 -2.912 -5.537 1.00 91.06 100 PRO A N 1
ATOM 801 C CA . PRO A 1 100 ? 13.970 -3.013 -5.337 1.00 91.06 100 PRO A CA 1
ATOM 802 C C . PRO A 1 100 ? 14.812 -2.007 -6.130 1.00 91.06 100 PRO A C 1
ATOM 804 O O . PRO A 1 100 ? 15.955 -1.789 -5.754 1.00 91.06 100 PRO A O 1
ATOM 807 N N . SER A 1 101 ? 14.291 -1.408 -7.209 1.00 91.00 101 SER A N 1
ATOM 808 C CA . SER A 1 101 ? 15.019 -0.370 -7.963 1.00 91.00 101 SER A CA 1
ATOM 809 C C . SER A 1 101 ? 14.678 1.050 -7.514 1.00 91.00 101 SER A C 1
ATOM 811 O O . SER A 1 101 ? 15.118 2.008 -8.140 1.00 91.00 101 SER A O 1
ATOM 813 N N . ILE A 1 102 ? 13.844 1.206 -6.484 1.00 92.25 102 ILE A N 1
ATOM 814 C CA . ILE A 1 102 ? 13.514 2.515 -5.928 1.00 92.25 102 ILE A CA 1
ATOM 815 C C . ILE A 1 102 ? 14.625 2.939 -4.973 1.00 92.25 102 ILE A C 1
ATOM 817 O O . ILE A 1 102 ? 15.010 2.177 -4.089 1.00 92.25 102 ILE A O 1
ATOM 821 N N . ASN A 1 103 ? 15.098 4.174 -5.136 1.00 90.56 103 ASN A N 1
ATOM 822 C CA . ASN A 1 103 ? 16.097 4.771 -4.256 1.00 90.56 103 ASN A CA 1
ATOM 823 C C . ASN A 1 103 ? 15.636 4.77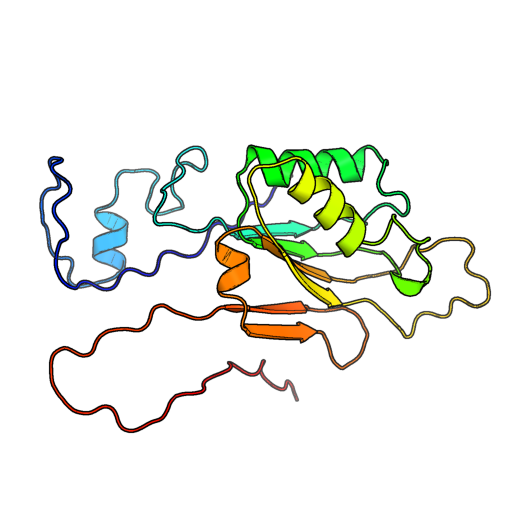7 -2.790 1.00 90.56 103 ASN A C 1
ATOM 825 O O . ASN A 1 103 ? 14.444 4.919 -2.484 1.00 90.56 103 ASN A O 1
ATOM 829 N N . GLU A 1 104 ? 16.601 4.677 -1.879 1.00 89.25 104 GLU A N 1
ATOM 830 C CA . GLU A 1 104 ? 16.355 4.755 -0.439 1.00 89.25 104 GLU A CA 1
ATOM 831 C C . GLU A 1 104 ? 15.578 6.026 -0.065 1.00 89.25 104 GLU A C 1
ATOM 833 O O . GLU A 1 104 ? 15.751 7.091 -0.661 1.00 89.25 104 GLU A O 1
ATOM 838 N N . GLY A 1 105 ? 14.667 5.917 0.905 1.00 88.75 105 GLY A N 1
ATOM 839 C CA . GLY A 1 105 ? 13.810 7.029 1.322 1.00 88.75 105 GLY A CA 1
ATOM 840 C C . GLY A 1 105 ? 12.589 7.254 0.424 1.00 88.75 105 GLY A C 1
ATOM 841 O O . GLY A 1 105 ? 11.665 7.972 0.820 1.00 88.75 105 GLY A O 1
ATOM 842 N N . HIS A 1 106 ? 12.532 6.608 -0.744 1.00 91.81 106 HIS A N 1
ATOM 843 C CA . HIS A 1 106 ? 11.385 6.645 -1.646 1.00 91.81 106 HIS A CA 1
ATOM 844 C C . HIS A 1 106 ? 10.614 5.322 -1.708 1.00 91.81 106 HIS A C 1
ATOM 846 O O . HIS A 1 106 ? 9.613 5.251 -2.422 1.00 91.81 106 HIS A O 1
ATOM 852 N N . GLY A 1 107 ? 11.004 4.289 -0.957 1.00 93.69 107 GLY A N 1
ATOM 853 C CA . GLY A 1 107 ? 10.246 3.040 -0.867 1.00 93.69 107 GLY A CA 1
ATOM 854 C C . GLY A 1 107 ? 8.869 3.235 -0.219 1.00 93.69 107 GLY A C 1
ATOM 855 O O . GLY A 1 107 ? 8.645 4.190 0.525 1.00 93.69 107 GLY A O 1
ATOM 856 N N . TRP A 1 108 ? 7.920 2.321 -0.457 1.00 93.50 108 TRP A N 1
ATOM 857 C CA . TRP A 1 108 ? 6.573 2.426 0.132 1.00 93.50 108 TRP A CA 1
ATOM 858 C C . TRP A 1 108 ? 6.598 2.515 1.667 1.00 93.50 108 TRP A C 1
ATOM 860 O O . TRP A 1 108 ? 5.892 3.331 2.256 1.00 93.50 108 TRP A O 1
ATOM 870 N N . SER A 1 109 ? 7.453 1.724 2.322 1.00 91.75 109 SER A N 1
ATOM 871 C CA . SER A 1 109 ? 7.657 1.774 3.775 1.00 91.75 109 SER A CA 1
ATOM 872 C C . SER A 1 109 ? 8.152 3.136 4.259 1.00 91.75 109 SER A C 1
ATOM 874 O O . SER A 1 109 ? 7.722 3.603 5.313 1.00 91.75 109 SER A O 1
ATOM 876 N N . ASP A 1 110 ? 9.030 3.783 3.495 1.00 90.94 110 ASP A N 1
ATOM 877 C CA . ASP A 1 110 ? 9.605 5.081 3.852 1.00 90.94 110 ASP A CA 1
ATOM 878 C C . ASP A 1 110 ? 8.564 6.185 3.702 1.00 90.94 110 ASP A C 1
ATOM 880 O O . ASP A 1 110 ? 8.407 7.021 4.593 1.00 90.94 110 ASP A O 1
ATOM 884 N N . ARG A 1 111 ? 7.761 6.117 2.634 1.00 90.00 111 ARG A N 1
ATOM 885 C CA . ARG A 1 111 ? 6.617 7.012 2.416 1.00 90.00 111 ARG A CA 1
ATOM 886 C C . ARG A 1 111 ? 5.611 6.916 3.557 1.00 90.00 111 ARG A C 1
ATOM 888 O O . ARG A 1 111 ? 5.195 7.939 4.098 1.00 90.00 111 ARG A O 1
ATOM 895 N N . LEU A 1 112 ? 5.257 5.696 3.969 1.00 88.94 112 LEU A N 1
ATOM 896 C CA . LEU A 1 112 ? 4.365 5.481 5.108 1.00 88.94 112 LEU A CA 1
ATOM 897 C C . LEU A 1 112 ? 4.974 5.986 6.415 1.00 88.94 112 LEU A C 1
ATOM 899 O O . LEU A 1 112 ? 4.264 6.581 7.223 1.00 88.94 112 LEU A O 1
ATOM 903 N N . ARG A 1 113 ? 6.278 5.794 6.631 1.00 86.44 113 ARG A N 1
ATOM 904 C CA . ARG A 1 113 ? 6.975 6.315 7.812 1.00 86.44 113 ARG A CA 1
ATOM 905 C C . ARG A 1 113 ? 6.898 7.839 7.871 1.00 86.44 113 ARG A C 1
ATOM 907 O O . ARG A 1 113 ? 6.510 8.378 8.900 1.00 86.44 113 ARG A O 1
ATOM 914 N N . GLN A 1 114 ? 7.175 8.526 6.765 1.00 80.06 114 GLN A N 1
ATOM 915 C CA . GLN A 1 114 ? 7.066 9.985 6.680 1.00 80.06 114 GLN A CA 1
ATOM 916 C C . GLN A 1 114 ? 5.623 10.478 6.881 1.00 80.06 114 GLN A C 1
ATOM 918 O O . GLN A 1 114 ? 5.406 11.479 7.565 1.00 80.06 114 GLN A O 1
ATOM 923 N N . ALA A 1 115 ? 4.634 9.775 6.319 1.00 76.12 115 ALA A N 1
ATOM 924 C CA . ALA A 1 115 ? 3.220 10.120 6.468 1.00 76.12 115 ALA A CA 1
ATOM 925 C C . ALA A 1 115 ? 2.709 9.904 7.905 1.00 76.12 115 ALA A C 1
ATOM 927 O O . ALA A 1 115 ? 2.006 10.757 8.445 1.00 76.12 115 ALA A O 1
ATOM 928 N N . THR A 1 116 ? 3.097 8.796 8.545 1.00 72.56 116 THR A N 1
ATOM 929 C CA . THR A 1 116 ? 2.670 8.448 9.911 1.00 72.56 116 THR A CA 1
ATOM 930 C C . THR A 1 116 ? 3.378 9.284 10.975 1.00 72.56 116 THR A C 1
ATOM 932 O O . THR A 1 116 ? 2.711 9.734 11.900 1.00 72.56 116 THR A O 1
ATOM 935 N N . MET A 1 117 ? 4.671 9.605 10.807 1.00 58.19 117 MET A N 1
ATOM 936 C CA . MET A 1 117 ? 5.435 10.483 11.715 1.00 58.19 117 MET A CA 1
ATOM 937 C C . MET A 1 117 ? 4.824 11.879 11.884 1.00 58.19 117 MET A C 1
ATOM 939 O O . MET A 1 117 ? 4.938 12.474 12.951 1.00 58.19 117 MET A O 1
ATOM 943 N N . LYS A 1 118 ? 4.172 12.410 10.843 1.00 60.16 118 LYS A N 1
ATOM 944 C CA . LYS A 1 118 ? 3.522 13.732 10.868 1.00 60.16 118 LYS A CA 1
ATOM 945 C C . LYS A 1 118 ? 2.119 13.710 11.486 1.00 60.16 118 LYS A C 1
ATOM 947 O O . LYS A 1 118 ? 1.432 14.729 11.481 1.00 60.16 118 LYS A O 1
ATOM 952 N N . SER A 1 119 ? 1.663 12.562 11.975 1.00 59.12 119 SER A N 1
ATOM 953 C CA . SER A 1 119 ? 0.332 12.387 12.551 1.00 59.12 119 SER A CA 1
ATOM 954 C C . SER A 1 119 ? 0.429 11.772 13.948 1.00 59.12 119 SER A C 1
ATOM 956 O O . SER A 1 119 ? 1.414 11.122 14.280 1.00 59.12 119 SER A O 1
ATOM 958 N N . GLU A 1 120 ? -0.626 11.885 14.758 1.00 57.78 120 GLU A N 1
ATOM 959 C CA . GLU A 1 120 ? -0.741 11.155 16.037 1.00 57.78 120 GLU A CA 1
ATOM 960 C C . GLU A 1 120 ? -0.768 9.620 15.863 1.00 57.78 120 GLU A C 1
ATOM 962 O O . GLU A 1 120 ? -0.886 8.861 16.829 1.00 57.78 120 GLU A O 1
ATOM 967 N N . GLN A 1 121 ? -0.687 9.137 14.624 1.00 57.62 121 GLN A N 1
ATOM 968 C CA . GLN A 1 121 ? -0.815 7.742 14.282 1.00 57.62 121 GLN A CA 1
ATOM 969 C C . GLN A 1 121 ? 0.518 7.001 14.405 1.00 57.62 121 GLN A C 1
ATOM 971 O O . GLN A 1 121 ? 1.474 7.243 13.671 1.00 57.62 121 GLN A O 1
ATOM 976 N N . LYS A 1 122 ? 0.570 6.044 15.334 1.00 66.62 122 LYS A N 1
ATOM 977 C CA . LYS A 1 122 ? 1.768 5.248 15.607 1.00 66.62 122 LYS A CA 1
ATOM 978 C C . LYS A 1 122 ? 1.689 3.897 14.896 1.00 66.62 122 LYS A C 1
ATOM 980 O O . LYS A 1 122 ? 0.888 3.047 15.271 1.00 66.62 122 LYS A O 1
ATOM 985 N N . GLY A 1 123 ? 2.564 3.701 13.912 1.00 83.12 123 GLY A N 1
ATOM 986 C CA . GLY A 1 123 ? 2.870 2.393 13.332 1.00 83.12 123 GLY A CA 1
ATOM 987 C C . GLY A 1 123 ? 2.063 2.009 12.090 1.00 83.12 123 GLY A C 1
ATOM 988 O O . GLY A 1 123 ? 0.932 2.442 11.873 1.00 83.12 123 GLY A O 1
ATOM 989 N N . PHE A 1 124 ? 2.680 1.157 11.276 1.00 91.94 124 PHE A N 1
ATOM 990 C CA . PHE A 1 124 ? 2.083 0.543 10.099 1.00 91.94 124 PHE A CA 1
ATOM 991 C C . PHE A 1 124 ? 2.558 -0.907 9.977 1.00 91.94 124 PHE A C 1
ATOM 993 O O . PHE A 1 124 ? 3.605 -1.280 10.506 1.00 91.94 124 PHE A O 1
ATOM 1000 N N . TYR A 1 125 ? 1.789 -1.716 9.261 1.00 94.12 125 TYR A N 1
ATOM 1001 C CA . TYR A 1 125 ? 2.149 -3.073 8.869 1.00 94.12 125 TYR A CA 1
ATOM 1002 C C . TYR A 1 125 ? 1.808 -3.243 7.392 1.00 94.12 125 TYR A C 1
ATOM 1004 O O . TYR A 1 125 ? 0.764 -2.762 6.951 1.00 94.12 125 TYR A O 1
ATOM 1012 N N . LEU A 1 126 ? 2.676 -3.876 6.609 1.00 95.00 126 LEU A N 1
ATOM 1013 C CA . LEU A 1 126 ? 2.509 -3.928 5.158 1.00 95.00 126 LEU A CA 1
ATOM 1014 C C . LEU A 1 126 ? 2.860 -5.291 4.574 1.00 95.00 126 LEU A C 1
ATOM 1016 O O . LEU A 1 126 ? 3.698 -6.014 5.107 1.00 95.00 126 LEU A O 1
ATOM 1020 N N . SER A 1 127 ? 2.247 -5.587 3.433 1.00 96.81 127 SER A N 1
ATOM 1021 C CA . SER A 1 127 ? 2.645 -6.645 2.513 1.00 96.81 127 SER A CA 1
ATOM 1022 C C . SER A 1 127 ? 2.690 -6.080 1.100 1.00 96.81 127 SER A C 1
ATOM 1024 O O . SER A 1 127 ? 1.742 -5.432 0.655 1.00 96.81 127 SER A O 1
ATOM 1026 N N . ILE A 1 128 ? 3.796 -6.313 0.397 1.00 96.62 128 ILE A N 1
ATOM 1027 C CA . ILE A 1 128 ? 4.005 -5.837 -0.970 1.00 96.62 128 ILE A CA 1
ATOM 1028 C C . ILE A 1 128 ? 4.305 -7.040 -1.859 1.00 96.62 128 ILE A C 1
ATOM 1030 O O . ILE A 1 128 ? 5.236 -7.812 -1.598 1.00 96.62 128 ILE A O 1
ATOM 1034 N N . ALA A 1 129 ? 3.531 -7.156 -2.931 1.00 96.56 129 ALA A N 1
ATOM 1035 C CA . ALA A 1 129 ? 3.722 -8.122 -3.997 1.00 96.56 129 ALA A CA 1
ATOM 1036 C C . ALA A 1 129 ? 4.021 -7.375 -5.297 1.00 96.56 129 ALA A C 1
ATOM 1038 O O . ALA A 1 129 ? 3.418 -6.344 -5.584 1.00 96.56 129 ALA A O 1
ATOM 1039 N N . TYR A 1 130 ? 4.972 -7.875 -6.075 1.00 95.31 130 TYR A N 1
ATOM 1040 C CA . TYR A 1 130 ? 5.414 -7.247 -7.313 1.00 95.31 130 TYR A CA 1
ATOM 1041 C C . TYR A 1 130 ? 6.030 -8.302 -8.238 1.00 95.31 130 TYR A C 1
ATOM 1043 O O . TYR A 1 130 ? 6.427 -9.364 -7.751 1.00 95.31 130 TYR A O 1
ATOM 1051 N N . ASN A 1 131 ? 6.084 -8.026 -9.543 1.00 93.62 131 ASN A N 1
ATOM 1052 C CA . ASN A 1 131 ? 6.637 -8.964 -10.514 1.00 93.62 131 ASN A CA 1
ATOM 1053 C C . ASN A 1 131 ? 8.173 -9.036 -10.388 1.00 93.62 131 ASN A C 1
ATOM 1055 O O . ASN A 1 131 ? 8.852 -8.013 -10.345 1.00 93.62 131 ASN A O 1
ATOM 1059 N N . ARG A 1 132 ? 8.729 -10.244 -10.273 1.00 91.31 132 ARG A N 1
ATOM 1060 C CA . ARG A 1 132 ? 10.181 -10.487 -10.177 1.00 91.31 132 ARG A CA 1
ATOM 1061 C C . ARG A 1 132 ? 10.786 -11.096 -11.434 1.00 91.31 132 ARG A C 1
ATOM 1063 O O . ARG A 1 132 ? 12.002 -11.189 -11.517 1.00 91.31 132 ARG A O 1
ATOM 1070 N N . HIS A 1 133 ? 9.946 -11.506 -12.380 1.00 89.50 133 HIS A N 1
ATOM 1071 C CA . HIS A 1 133 ? 10.361 -12.207 -13.596 1.00 89.50 133 HIS A CA 1
ATOM 1072 C C . HIS A 1 133 ? 10.514 -11.281 -14.797 1.00 89.50 133 HIS A C 1
ATOM 1074 O O . HIS A 1 133 ? 11.021 -11.702 -15.829 1.00 89.50 133 HIS A O 1
ATOM 1080 N N . GLN A 1 134 ? 10.047 -10.033 -14.697 1.00 85.06 134 GLN A N 1
ATOM 1081 C CA . GLN A 1 134 ? 10.254 -9.059 -15.761 1.00 85.06 134 GLN A CA 1
ATOM 1082 C C . GLN A 1 134 ? 11.755 -8.784 -15.904 1.00 85.06 134 GLN A C 1
ATOM 1084 O O . GLN A 1 134 ? 12.384 -8.382 -14.928 1.00 85.06 134 GLN A O 1
ATOM 1089 N N . ASP A 1 135 ? 12.309 -8.973 -17.104 1.00 84.69 135 ASP A N 1
ATOM 1090 C CA . ASP A 1 135 ? 13.695 -8.602 -17.397 1.00 84.69 135 ASP A CA 1
ATOM 1091 C C . ASP A 1 135 ? 13.873 -7.087 -17.226 1.00 84.69 135 ASP A C 1
ATOM 1093 O O . ASP A 1 135 ? 13.064 -6.279 -17.697 1.00 84.69 135 ASP A O 1
ATOM 1097 N N . ARG A 1 136 ? 14.920 -6.715 -16.490 1.00 81.88 136 ARG A N 1
ATOM 1098 C CA . ARG A 1 136 ? 15.248 -5.330 -16.140 1.00 81.88 136 ARG A CA 1
ATOM 1099 C C . ARG A 1 136 ? 16.685 -4.952 -16.477 1.00 81.88 136 ARG A C 1
ATOM 1101 O O . ARG A 1 136 ? 17.108 -3.867 -16.096 1.00 81.88 136 ARG A O 1
ATOM 1108 N N . SER A 1 137 ? 17.426 -5.806 -17.181 1.00 80.69 137 SER A N 1
ATOM 1109 C CA . SER A 1 137 ? 18.829 -5.557 -17.544 1.00 80.69 137 SER A CA 1
ATOM 1110 C C . SER A 1 137 ? 19.030 -4.245 -18.319 1.00 80.69 137 SER A C 1
ATOM 1112 O O . SER A 1 137 ? 20.038 -3.570 -18.131 1.00 80.69 137 SER A O 1
ATOM 1114 N N . ALA A 1 138 ? 18.039 -3.842 -19.119 1.00 77.56 138 ALA A N 1
ATOM 1115 C CA . ALA A 1 138 ? 18.020 -2.584 -19.869 1.00 77.56 138 ALA A CA 1
ATOM 1116 C C . ALA A 1 138 ? 17.020 -1.540 -19.324 1.00 77.56 138 ALA A C 1
ATOM 1118 O O . ALA A 1 138 ? 16.747 -0.538 -19.987 1.00 77.56 138 ALA A O 1
ATOM 1119 N N . ALA A 1 139 ? 16.417 -1.766 -18.150 1.00 82.00 139 ALA A N 1
ATOM 1120 C CA . ALA A 1 139 ? 15.388 -0.873 -17.624 1.00 82.00 139 ALA A CA 1
ATOM 1121 C C . ALA A 1 139 ? 16.006 0.383 -16.991 1.00 82.00 139 ALA A C 1
ATOM 1123 O O . ALA A 1 139 ? 16.780 0.298 -16.043 1.00 82.00 139 ALA A O 1
ATOM 1124 N N . THR A 1 140 ? 15.603 1.557 -17.477 1.00 82.38 140 THR A N 1
ATOM 1125 C CA . THR A 1 140 ? 16.003 2.867 -16.930 1.00 82.38 140 THR A CA 1
ATOM 1126 C C . THR A 1 140 ? 15.038 3.406 -15.873 1.00 82.38 140 THR A C 1
ATOM 1128 O O . THR A 1 140 ? 15.339 4.400 -15.220 1.00 82.38 140 THR A O 1
ATOM 1131 N N . SER A 1 141 ? 13.881 2.763 -15.705 1.00 87.19 141 SER A N 1
ATOM 1132 C CA . SER A 1 141 ? 12.829 3.149 -14.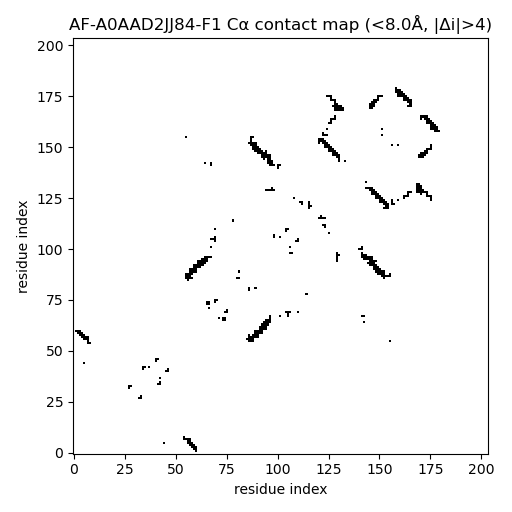764 1.00 87.19 141 SER A CA 1
ATOM 1133 C C . SER A 1 141 ? 12.495 1.995 -13.819 1.00 87.19 141 SER A C 1
ATOM 1135 O O . SER A 1 141 ? 12.799 0.832 -14.093 1.00 87.19 141 SER A O 1
ATOM 1137 N N . ALA A 1 142 ? 11.829 2.299 -12.710 1.00 90.50 142 ALA A N 1
ATOM 1138 C CA . ALA A 1 142 ? 11.253 1.341 -11.774 1.00 90.50 142 ALA A CA 1
ATOM 1139 C C . ALA A 1 142 ? 9.847 0.872 -12.187 1.00 90.50 142 ALA A C 1
ATOM 1141 O O . ALA A 1 142 ? 9.199 0.130 -11.448 1.00 90.50 142 ALA A O 1
ATOM 1142 N N . VAL A 1 143 ? 9.347 1.263 -13.360 1.00 92.06 143 VAL A N 1
ATOM 1143 C CA . VAL A 1 143 ? 8.011 0.867 -13.827 1.00 92.06 143 VAL A CA 1
ATOM 1144 C C . VAL A 1 143 ? 7.970 -0.629 -14.168 1.00 92.06 143 VAL A C 1
ATOM 1146 O O . VAL A 1 143 ? 8.941 -1.208 -14.666 1.00 92.06 143 VAL A O 1
ATOM 1149 N N . GLN A 1 144 ? 6.847 -1.282 -13.873 1.00 91.94 144 GLN A N 1
ATOM 1150 C CA . GLN A 1 144 ? 6.547 -2.654 -14.291 1.00 91.94 144 GLN A CA 1
ATOM 1151 C C . GLN A 1 144 ? 5.051 -2.926 -14.375 1.00 91.94 144 GLN A C 1
ATOM 1153 O O . GLN A 1 144 ? 4.246 -2.111 -13.943 1.00 91.94 144 GLN A O 1
ATOM 1158 N N . TRP A 1 145 ? 4.667 -4.096 -14.875 1.00 89.62 145 TRP A N 1
ATOM 1159 C CA . TRP A 1 145 ? 3.268 -4.518 -14.865 1.00 89.62 145 TRP A CA 1
ATOM 1160 C C . TRP A 1 145 ? 2.869 -5.193 -13.552 1.00 89.62 145 TRP A C 1
ATOM 1162 O O . TRP A 1 145 ? 3.646 -5.936 -12.949 1.00 89.62 145 TRP A O 1
ATOM 1172 N N . GLY A 1 146 ? 1.628 -4.941 -13.127 1.00 89.94 146 GLY A N 1
ATOM 1173 C CA . GLY A 1 146 ? 1.031 -5.551 -11.945 1.00 89.94 146 GLY A CA 1
ATOM 1174 C C . GLY A 1 146 ? 1.555 -4.992 -10.623 1.00 89.94 146 GLY A C 1
ATOM 1175 O O . GLY A 1 146 ? 1.937 -3.826 -10.507 1.00 89.94 146 GLY A O 1
ATOM 1176 N N . GLY A 1 147 ? 1.539 -5.834 -9.594 1.00 94.38 147 GLY A N 1
ATOM 1177 C CA . GLY A 1 147 ? 1.922 -5.475 -8.235 1.00 94.38 147 GLY A CA 1
ATOM 1178 C C . GLY A 1 147 ? 0.753 -4.980 -7.386 1.00 94.38 147 GLY A C 1
ATOM 1179 O O . GLY A 1 147 ? -0.135 -4.256 -7.845 1.00 94.38 147 GLY A O 1
ATOM 1180 N N . CYS A 1 148 ? 0.786 -5.356 -6.112 1.00 95.75 148 CYS A N 1
ATOM 1181 C CA . CYS A 1 148 ? -0.236 -5.047 -5.123 1.00 95.75 148 CYS A CA 1
ATOM 1182 C C . CYS A 1 148 ? 0.404 -4.669 -3.790 1.00 95.75 148 CYS A C 1
ATOM 1184 O O . CYS A 1 148 ? 1.476 -5.163 -3.429 1.00 95.75 148 CYS A O 1
ATOM 1186 N N . ILE A 1 149 ? -0.293 -3.833 -3.028 1.00 96.56 149 ILE A N 1
ATOM 1187 C CA . ILE A 1 149 ? 0.131 -3.416 -1.697 1.00 96.56 149 ILE A CA 1
ATOM 1188 C C . ILE A 1 149 ? -1.038 -3.545 -0.730 1.00 96.56 149 ILE A C 1
ATOM 1190 O O . ILE A 1 149 ? -2.086 -2.941 -0.935 1.00 96.56 149 ILE A O 1
ATOM 1194 N N . ALA A 1 150 ? -0.840 -4.278 0.358 1.00 97.06 150 ALA A N 1
ATOM 1195 C CA . ALA A 1 150 ? -1.734 -4.272 1.505 1.00 97.06 150 ALA A CA 1
ATOM 1196 C C . ALA A 1 150 ? -1.062 -3.499 2.641 1.00 97.06 150 ALA A C 1
ATOM 1198 O O . ALA A 1 150 ? 0.028 -3.857 3.076 1.00 97.06 150 ALA A O 1
ATOM 1199 N N . THR A 1 151 ? -1.702 -2.434 3.115 1.00 95.69 151 THR A N 1
ATOM 1200 C CA . THR A 1 151 ? -1.208 -1.585 4.202 1.00 95.69 151 THR A CA 1
ATOM 1201 C C . THR A 1 151 ? -2.236 -1.534 5.320 1.00 95.69 151 THR A C 1
ATOM 1203 O O . THR A 1 151 ? -3.409 -1.261 5.086 1.00 95.69 151 THR A O 1
ATOM 1206 N N . VAL A 1 152 ? -1.791 -1.750 6.549 1.00 93.94 152 VAL A N 1
ATOM 1207 C CA . VAL A 1 152 ? -2.574 -1.586 7.771 1.00 93.94 152 VAL A CA 1
ATOM 1208 C C . VAL A 1 152 ? -1.948 -0.462 8.580 1.00 93.94 152 VAL A C 1
ATOM 1210 O O . VAL A 1 152 ? -0.740 -0.453 8.809 1.00 93.94 152 VAL A O 1
ATOM 1213 N N . LEU A 1 153 ? -2.771 0.484 9.011 1.00 90.50 153 LEU A N 1
ATOM 1214 C CA . LEU A 1 153 ? -2.339 1.727 9.635 1.00 90.50 153 LEU A CA 1
ATOM 1215 C C . LEU A 1 153 ? -2.806 1.801 11.099 1.00 90.50 153 LEU A C 1
ATOM 1217 O O . LEU A 1 153 ? -3.862 1.284 11.482 1.00 90.50 153 LEU A O 1
ATOM 1221 N N . ASN A 1 154 ? -2.036 2.512 11.919 1.00 85.69 154 ASN A N 1
ATOM 1222 C CA . ASN A 1 154 ? -2.462 3.065 13.207 1.00 85.69 154 ASN A CA 1
ATOM 1223 C C . ASN A 1 154 ? -2.819 1.973 14.230 1.00 85.69 154 ASN A C 1
ATOM 1225 O O . ASN A 1 154 ? -2.175 0.932 14.320 1.00 85.69 154 ASN A O 1
ATOM 1229 N N . GLN A 1 155 ? -3.900 2.177 14.991 1.00 82.50 155 GLN A N 1
ATOM 1230 C CA . GLN A 1 155 ? -4.397 1.217 15.980 1.00 82.50 155 GLN A CA 1
ATOM 1231 C C . GLN A 1 155 ? -4.684 -0.176 15.393 1.00 82.50 155 GLN A C 1
ATOM 1233 O O . GLN A 1 155 ? -4.635 -1.172 16.117 1.00 82.50 155 GLN A O 1
ATOM 1238 N N . VAL A 1 156 ? -4.976 -0.263 14.091 1.00 86.62 156 VAL A N 1
ATOM 1239 C CA . VAL A 1 156 ? -5.228 -1.537 13.407 1.00 86.62 156 VAL A CA 1
ATOM 1240 C C . VAL A 1 156 ? -3.920 -2.298 13.187 1.00 86.62 156 VAL A C 1
ATOM 1242 O O . VAL A 1 156 ? -3.922 -3.526 13.254 1.00 86.62 156 VAL A O 1
ATOM 1245 N N . ALA A 1 157 ? -2.793 -1.598 13.013 1.00 89.31 157 ALA A N 1
ATOM 1246 C CA . ALA A 1 157 ? -1.488 -2.214 12.777 1.00 89.31 157 ALA A CA 1
ATOM 1247 C C . ALA A 1 157 ? -1.042 -3.091 13.957 1.00 89.31 157 ALA A C 1
ATOM 1249 O O . ALA A 1 157 ? -0.489 -4.164 13.742 1.00 89.31 157 ALA A O 1
ATOM 1250 N N . HIS A 1 158 ? -1.389 -2.726 15.198 1.00 86.94 158 HIS A N 1
ATOM 1251 C CA . HIS A 1 158 ? -1.129 -3.559 16.385 1.00 86.94 158 HIS A CA 1
ATOM 1252 C C . HIS A 1 158 ? -1.859 -4.909 16.376 1.00 86.94 158 HIS A C 1
ATOM 1254 O O . HIS A 1 158 ? -1.513 -5.812 17.139 1.00 86.94 158 HIS A O 1
ATOM 1260 N N . ARG A 1 159 ? -2.899 -5.051 15.548 1.00 88.56 159 ARG A N 1
ATOM 1261 C CA . ARG A 1 159 ? -3.618 -6.312 15.368 1.00 88.56 159 ARG A CA 1
ATOM 1262 C C . ARG A 1 159 ? -3.038 -7.148 14.239 1.00 88.56 159 ARG A C 1
ATOM 1264 O O . ARG A 1 159 ? -3.426 -8.305 14.144 1.00 88.56 159 ARG A O 1
ATOM 1271 N N . ALA A 1 160 ? -2.152 -6.618 13.402 1.00 91.81 160 ALA A N 1
ATOM 1272 C CA . ALA A 1 160 ? -1.525 -7.414 12.359 1.00 91.81 160 ALA A CA 1
ATOM 1273 C C . ALA A 1 160 ? -0.682 -8.539 12.975 1.00 91.81 160 ALA A C 1
ATOM 1275 O O . ALA A 1 160 ? 0.018 -8.343 13.970 1.00 91.81 160 ALA A O 1
ATOM 1276 N N . LYS A 1 161 ? -0.811 -9.741 12.413 1.00 92.50 161 LYS A N 1
ATOM 1277 C CA . LYS A 1 161 ? -0.109 -10.946 12.876 1.00 92.50 161 LYS A CA 1
ATOM 1278 C C . LYS A 1 161 ? 0.796 -11.531 11.821 1.00 92.50 161 LYS A C 1
ATOM 1280 O O . LYS A 1 161 ? 1.900 -11.954 12.135 1.00 92.50 161 LYS A O 1
ATOM 1285 N N . GLU A 1 162 ? 0.311 -11.542 10.595 1.00 93.62 162 GLU A N 1
ATOM 1286 C CA . GLU A 1 162 ? 0.978 -12.190 9.484 1.00 93.62 162 GLU A CA 1
ATOM 1287 C C . GLU A 1 162 ? 0.740 -11.364 8.225 1.00 93.62 162 GLU A C 1
ATOM 1289 O O . GLU A 1 162 ? -0.272 -10.669 8.100 1.00 93.62 162 GLU A O 1
ATOM 1294 N N . ALA A 1 163 ? 1.667 -11.459 7.288 1.00 94.94 163 ALA A N 1
ATOM 1295 C CA . ALA A 1 163 ? 1.525 -10.961 5.937 1.00 94.94 163 ALA A CA 1
ATOM 1296 C C . ALA A 1 163 ? 1.955 -12.054 4.970 1.00 94.94 163 ALA A C 1
ATOM 1298 O O . ALA A 1 163 ? 2.903 -12.791 5.233 1.00 94.94 163 ALA A O 1
ATOM 1299 N N . GLY A 1 164 ? 1.298 -12.092 3.821 1.00 95.38 164 GLY A N 1
ATOM 1300 C CA . GLY A 1 164 ? 1.693 -12.948 2.718 1.00 95.38 164 GLY A CA 1
ATOM 1301 C C . GLY A 1 164 ? 1.556 -12.227 1.392 1.00 95.38 164 GLY A C 1
ATOM 1302 O O . GLY A 1 164 ? 0.951 -11.154 1.285 1.00 95.38 164 GLY A O 1
ATOM 1303 N N . ARG A 1 165 ? 2.168 -12.816 0.375 1.00 95.81 165 ARG A N 1
ATOM 1304 C CA . ARG A 1 165 ? 2.211 -12.300 -0.990 1.00 95.81 165 ARG A CA 1
ATOM 1305 C C . ARG A 1 165 ? 2.243 -13.457 -1.970 1.00 95.81 165 ARG A C 1
ATOM 1307 O O . ARG A 1 165 ? 2.643 -14.557 -1.600 1.00 95.81 165 ARG A O 1
ATOM 1314 N N . ASP A 1 166 ? 1.877 -13.160 -3.208 1.00 93.19 166 ASP A N 1
ATOM 1315 C CA . ASP A 1 166 ? 1.914 -14.097 -4.325 1.00 93.19 166 ASP A CA 1
ATOM 1316 C C . ASP A 1 166 ? 3.244 -14.889 -4.390 1.00 93.19 166 ASP A C 1
ATOM 1318 O O . ASP A 1 166 ? 4.290 -14.291 -4.678 1.00 93.19 166 ASP A O 1
ATOM 1322 N N . PRO A 1 167 ? 3.231 -16.219 -4.150 1.00 92.69 167 PRO A N 1
ATOM 1323 C CA . PRO A 1 167 ? 4.438 -17.044 -4.144 1.00 92.69 167 PRO A CA 1
ATOM 1324 C C . PRO A 1 167 ? 5.031 -17.210 -5.546 1.00 92.69 167 PRO A C 1
ATOM 1326 O O . PRO A 1 167 ? 6.234 -17.412 -5.686 1.00 92.69 167 PRO A O 1
ATOM 1329 N N . THR A 1 168 ? 4.219 -17.045 -6.596 1.00 92.56 168 THR A N 1
ATOM 1330 C CA . THR A 1 168 ? 4.700 -17.107 -7.986 1.00 92.56 168 THR A CA 1
ATOM 1331 C C . THR A 1 168 ? 5.527 -15.889 -8.376 1.00 92.56 168 THR A C 1
ATOM 1333 O O . THR A 1 168 ? 6.110 -15.870 -9.453 1.00 92.56 168 THR A O 1
ATOM 1336 N N . SER A 1 169 ? 5.607 -14.877 -7.504 1.00 91.81 169 SER A N 1
ATOM 1337 C CA . SER A 1 169 ? 6.377 -13.654 -7.731 1.00 91.81 169 SER A CA 1
ATOM 1338 C C . SER A 1 169 ? 5.937 -12.850 -8.960 1.00 91.81 169 SER A C 1
ATOM 1340 O O . SER A 1 169 ? 6.727 -12.084 -9.498 1.00 91.81 169 SER A O 1
ATOM 1342 N N . LEU A 1 170 ? 4.675 -12.985 -9.385 1.00 90.25 170 LEU A N 1
ATOM 1343 C CA . LEU A 1 170 ? 4.058 -12.140 -10.416 1.00 90.25 170 LEU A CA 1
ATOM 1344 C C . LEU A 1 170 ? 3.422 -10.872 -9.830 1.00 90.25 170 LEU A C 1
ATOM 1346 O O . LEU A 1 170 ? 3.118 -9.928 -10.552 1.00 90.25 170 LEU A O 1
ATOM 1350 N N . GLY A 1 171 ? 3.230 -10.829 -8.510 1.00 91.00 171 GLY A N 1
ATOM 1351 C CA . GLY A 1 171 ? 2.673 -9.666 -7.828 1.00 91.00 171 GLY A CA 1
ATOM 1352 C C . GLY A 1 171 ? 1.153 -9.551 -7.926 1.00 91.00 171 GLY A C 1
ATOM 1353 O O . GLY A 1 171 ? 0.645 -8.435 -7.896 1.00 91.00 171 GLY A O 1
ATOM 1354 N N . ARG A 1 172 ? 0.434 -10.675 -8.054 1.00 91.44 172 ARG A N 1
ATOM 1355 C CA . ARG A 1 172 ? -1.026 -10.698 -8.277 1.00 91.44 172 ARG A CA 1
ATOM 1356 C C . ARG A 1 172 ? -1.861 -10.386 -7.037 1.00 91.44 172 ARG A C 1
ATOM 1358 O O . ARG A 1 172 ? -2.978 -9.897 -7.159 1.00 91.44 172 ARG A O 1
ATOM 1365 N N . TRP A 1 173 ? -1.346 -10.699 -5.851 1.00 94.06 173 TRP A N 1
ATOM 1366 C CA . TRP A 1 173 ? -2.041 -10.462 -4.589 1.00 94.06 173 TRP A CA 1
ATOM 1367 C C . TRP A 1 173 ? -1.064 -10.293 -3.424 1.00 94.06 173 TRP A C 1
ATOM 1369 O O . TRP A 1 173 ? 0.057 -10.809 -3.434 1.00 94.06 173 TRP A O 1
ATOM 1379 N N . ALA A 1 174 ? -1.523 -9.579 -2.399 1.00 95.31 174 ALA A N 1
ATOM 1380 C CA . ALA A 1 174 ? -0.877 -9.423 -1.102 1.00 95.31 174 ALA A CA 1
ATOM 1381 C C . ALA A 1 174 ? -1.960 -9.405 -0.015 1.00 95.31 174 ALA A C 1
ATOM 1383 O O . ALA A 1 174 ? -3.043 -8.865 -0.245 1.00 95.31 174 ALA A O 1
ATOM 1384 N N . TYR A 1 175 ? -1.680 -9.963 1.163 1.00 94.88 175 TYR A N 1
ATOM 1385 C CA . TYR A 1 175 ? -2.593 -9.916 2.306 1.00 94.88 175 TYR A CA 1
ATOM 1386 C C . TYR A 1 175 ? -1.878 -9.529 3.596 1.00 94.88 175 TYR A C 1
ATOM 1388 O O . TYR A 1 175 ? -0.665 -9.697 3.741 1.00 94.88 175 TYR A O 1
ATOM 1396 N N . VAL A 1 176 ? -2.674 -9.059 4.555 1.00 94.88 176 VAL A N 1
ATOM 1397 C CA . VAL A 1 176 ? -2.302 -8.944 5.966 1.00 94.88 176 VAL A CA 1
ATOM 1398 C C . VAL A 1 176 ? -3.396 -9.611 6.798 1.00 94.88 176 VAL A C 1
ATOM 1400 O O . VAL A 1 176 ? -4.571 -9.268 6.670 1.00 94.88 176 VAL A O 1
ATOM 1403 N N . CYS A 1 177 ? -3.015 -10.549 7.660 1.00 92.81 177 CYS A N 1
ATOM 1404 C CA . CYS A 1 177 ? -3.909 -11.195 8.613 1.00 92.81 177 CYS A CA 1
ATOM 1405 C C . CYS A 1 177 ? -3.984 -10.371 9.898 1.00 92.81 177 CYS A C 1
ATOM 1407 O O . CYS A 1 177 ? -2.966 -10.057 10.523 1.00 92.81 177 CYS A O 1
ATOM 1409 N N . LEU A 1 178 ? -5.208 -10.055 10.319 1.00 90.38 178 LEU A N 1
ATOM 1410 C CA . LEU A 1 178 ? -5.477 -9.320 11.549 1.00 90.38 178 LEU A CA 1
ATOM 1411 C C . LEU A 1 178 ? -5.991 -10.246 12.648 1.00 90.38 178 LEU A C 1
ATOM 1413 O O . LEU A 1 178 ? -6.846 -11.101 12.426 1.00 90.38 178 LEU A O 1
ATOM 1417 N N . GLN A 1 179 ? -5.540 -10.006 13.874 1.00 86.19 179 GLN A N 1
ATOM 1418 C CA . GLN A 1 179 ? -6.061 -10.652 15.063 1.00 86.19 179 GLN A CA 1
ATOM 1419 C C . GLN A 1 179 ? -7.497 -10.190 15.330 1.00 86.19 179 GLN A C 1
ATOM 1421 O O . GLN A 1 179 ? -7.771 -9.022 15.652 1.00 86.19 179 GLN A O 1
ATOM 1426 N N . GLY A 1 180 ? -8.410 -11.158 15.255 1.00 78.44 180 GLY A N 1
ATOM 1427 C CA . GLY A 1 180 ? -9.797 -11.002 15.664 1.00 78.44 180 GLY A CA 1
ATOM 1428 C C . GLY A 1 180 ? -9.937 -10.616 17.139 1.00 78.44 180 GLY A C 1
ATOM 1429 O O . GLY A 1 180 ? -8.997 -10.643 17.937 1.00 78.44 180 GLY A O 1
ATOM 1430 N N . ARG A 1 181 ? -11.143 -10.219 17.538 1.00 70.75 181 ARG A N 1
ATOM 1431 C CA . ARG A 1 181 ? -11.434 -10.000 18.959 1.00 70.75 181 ARG A CA 1
ATOM 1432 C C . ARG A 1 181 ? -11.463 -11.359 19.660 1.00 70.75 181 ARG A C 1
ATOM 1434 O O . ARG A 1 181 ? -12.146 -12.261 19.188 1.00 70.75 181 ARG A O 1
ATOM 1441 N N . LYS A 1 182 ? -10.763 -11.490 20.793 1.00 65.19 182 LYS A N 1
ATOM 1442 C CA . LYS A 1 182 ? -10.944 -12.641 21.685 1.00 65.19 182 LYS A CA 1
ATOM 1443 C C . LYS A 1 182 ? -12.390 -12.618 22.176 1.00 65.19 182 LYS A C 1
ATOM 1445 O O . LYS A 1 182 ? -12.782 -11.693 22.889 1.00 65.19 182 LYS A O 1
ATOM 1450 N N . LEU A 1 183 ? -13.188 -13.592 21.755 1.00 54.72 183 LEU A N 1
ATOM 1451 C CA . LEU A 1 183 ? -14.519 -13.797 22.307 1.00 54.72 183 LEU A CA 1
ATOM 1452 C C . LEU A 1 183 ? -14.317 -14.421 23.690 1.00 54.72 183 LEU A C 1
ATOM 1454 O O . LEU A 1 183 ? -13.757 -15.508 23.796 1.00 54.72 183 LEU A O 1
ATOM 1458 N N . LYS A 1 184 ? -14.705 -13.723 24.764 1.00 45.19 184 LYS A N 1
ATOM 1459 C CA . LYS A 1 184 ? -14.796 -14.372 26.077 1.00 45.19 184 LYS A CA 1
ATOM 1460 C C . LYS A 1 184 ? -15.958 -15.361 25.996 1.00 45.19 184 LYS A C 1
ATOM 1462 O O . LYS A 1 184 ? -17.105 -14.927 25.899 1.00 45.19 184 LYS A O 1
ATOM 1467 N N . ALA A 1 185 ? -15.656 -16.657 26.002 1.00 44.00 185 ALA A N 1
ATOM 1468 C CA . ALA A 1 185 ? -16.668 -17.689 26.179 1.00 44.00 185 ALA A CA 1
ATOM 1469 C C . ALA A 1 185 ? -17.386 -17.444 27.515 1.00 44.00 185 ALA A C 1
ATOM 1471 O O . ALA A 1 185 ? -16.750 -17.168 28.537 1.00 44.00 185 ALA A O 1
ATOM 1472 N N . HIS A 1 186 ? -18.717 -17.467 27.499 1.00 39.62 186 HIS A N 1
ATOM 1473 C CA . HIS A 1 186 ? -19.514 -17.355 28.713 1.00 39.62 186 HIS A CA 1
ATOM 1474 C C . HIS A 1 186 ? -19.570 -18.742 29.361 1.00 39.62 186 HIS A C 1
ATOM 1476 O O . HIS A 1 186 ? -20.457 -19.524 29.054 1.00 39.62 186 HIS A O 1
ATOM 1482 N N . GLY A 1 187 ? -18.585 -19.032 30.217 1.00 49.25 187 GLY A N 1
ATOM 1483 C CA . GLY A 1 187 ? -18.496 -20.276 30.986 1.00 49.25 187 GLY A CA 1
ATOM 1484 C C . GLY A 1 187 ? -18.003 -21.480 30.176 1.00 49.25 187 GLY A C 1
ATOM 1485 O O . GLY A 1 187 ? -18.535 -21.789 29.117 1.00 49.25 187 GLY A O 1
ATOM 1486 N N . GLY A 1 188 ? -16.998 -22.176 30.708 1.00 36.78 188 GLY A N 1
ATOM 1487 C CA . GLY A 1 188 ? -16.527 -23.465 30.193 1.00 36.78 188 GLY A CA 1
ATOM 1488 C C . GLY A 1 188 ? -15.151 -23.398 29.534 1.00 36.78 188 GLY A C 1
ATOM 1489 O O . GLY A 1 188 ? -14.920 -22.605 28.626 1.00 36.78 188 GLY A O 1
ATOM 1490 N N . ASN A 1 189 ? -14.242 -24.229 30.045 1.00 39.03 189 ASN A N 1
ATOM 1491 C CA . ASN A 1 189 ? -12.855 -24.411 29.621 1.00 39.03 189 ASN A CA 1
ATOM 1492 C C . ASN A 1 189 ? -12.675 -24.406 28.097 1.00 39.03 189 ASN A C 1
ATOM 1494 O O . ASN A 1 189 ? -13.327 -25.164 27.385 1.00 39.03 189 ASN A O 1
ATOM 1498 N N . VAL A 1 190 ? -11.729 -23.599 27.613 1.00 38.78 190 VAL A N 1
ATOM 1499 C CA . VAL A 1 190 ? -11.281 -23.634 26.218 1.00 38.78 190 VAL A CA 1
ATOM 1500 C C . VAL A 1 190 ? -10.004 -24.466 26.167 1.00 38.78 190 VAL A C 1
ATOM 1502 O O . VAL A 1 190 ? -8.943 -23.994 26.570 1.00 38.78 190 VAL A O 1
ATOM 1505 N N . GLN A 1 191 ? -10.132 -25.705 25.689 1.00 33.44 191 GLN A N 1
ATOM 1506 C CA . GLN A 1 191 ? -9.033 -26.385 25.012 1.00 33.44 191 GLN A CA 1
ATOM 1507 C C . GLN A 1 191 ? -8.760 -25.677 23.684 1.00 33.44 191 GLN A C 1
ATOM 1509 O O . GLN A 1 191 ? -9.680 -25.222 22.999 1.00 33.44 191 GLN A O 1
ATOM 1514 N N . ASP A 1 192 ? -7.476 -25.581 23.362 1.00 42.47 192 ASP A N 1
ATOM 1515 C CA . ASP A 1 192 ? -6.943 -25.110 22.095 1.00 42.47 192 ASP A CA 1
ATOM 1516 C C . ASP A 1 192 ? -7.665 -25.708 20.887 1.00 42.47 192 ASP A C 1
ATOM 1518 O O . ASP A 1 192 ? -7.844 -26.918 20.785 1.00 42.47 192 ASP A O 1
ATOM 1522 N N . SER A 1 193 ? -8.023 -24.843 19.942 1.00 41.62 193 SER A N 1
ATOM 1523 C CA . SER A 1 193 ? -7.830 -25.014 18.495 1.00 41.62 193 SER A CA 1
ATOM 1524 C C . SER A 1 193 ? -8.774 -24.073 17.752 1.00 41.62 193 SER A C 1
ATOM 1526 O O . SER A 1 193 ? -9.968 -24.022 18.019 1.00 41.62 193 SER A O 1
ATOM 1528 N N . LEU A 1 194 ? -8.200 -23.259 16.865 1.00 34.56 194 LEU A N 1
ATOM 1529 C CA . LEU A 1 194 ? -8.692 -22.921 15.521 1.00 34.56 194 LEU A CA 1
ATOM 1530 C C . LEU A 1 194 ? -7.774 -21.821 14.965 1.00 34.56 194 LEU A C 1
ATOM 1532 O O . LEU A 1 194 ? -8.136 -20.656 14.792 1.00 34.56 194 LEU A O 1
ATOM 1536 N N . LEU A 1 195 ? -6.532 -22.234 14.706 1.00 39.66 195 LEU A N 1
ATOM 1537 C CA . LEU A 1 195 ? -5.687 -21.649 13.674 1.00 39.66 195 LEU A CA 1
ATOM 1538 C C . LEU A 1 195 ? -6.355 -21.982 12.335 1.00 39.66 195 LEU A C 1
ATOM 1540 O O . LEU A 1 195 ? -6.181 -23.064 11.790 1.00 39.66 195 LEU A O 1
ATOM 1544 N N . GLY A 1 196 ? -7.192 -21.068 11.859 1.00 31.09 196 GLY A N 1
ATOM 1545 C CA . GLY A 1 196 ? -7.781 -21.111 10.528 1.00 31.09 196 GLY A CA 1
ATOM 1546 C C . GLY A 1 196 ? -7.296 -19.913 9.731 1.00 31.09 196 GLY A C 1
ATOM 1547 O O . GLY A 1 196 ? -8.067 -18.989 9.482 1.00 31.09 196 GLY A O 1
ATOM 1548 N N . CYS A 1 197 ? -6.009 -19.889 9.373 1.00 31.56 197 CYS A N 1
ATOM 1549 C CA . CYS A 1 197 ? -5.585 -19.076 8.240 1.00 31.56 197 CYS A CA 1
ATOM 1550 C C . CYS A 1 197 ? -6.293 -19.666 7.019 1.00 31.56 197 CYS A C 1
ATOM 1552 O O . CYS A 1 197 ? -6.047 -20.816 6.659 1.00 31.56 197 CYS A O 1
ATOM 1554 N N . LEU A 1 198 ? -7.222 -18.910 6.431 1.00 33.31 198 LEU A N 1
ATOM 1555 C CA . LEU A 1 198 ? -7.809 -19.249 5.141 1.00 33.31 198 LEU A CA 1
ATOM 1556 C C . LEU A 1 198 ? -6.665 -19.251 4.123 1.00 33.31 198 LEU A C 1
ATOM 1558 O O . LEU A 1 198 ? -6.245 -18.194 3.655 1.00 33.31 198 LEU A O 1
ATOM 1562 N N . GLN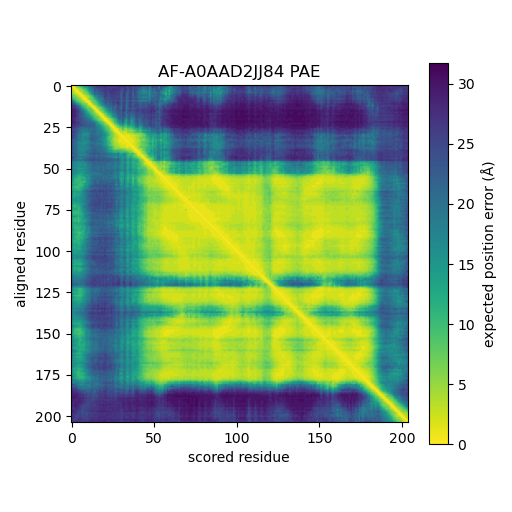 A 1 199 ? -6.122 -20.432 3.830 1.00 32.72 199 GLN A N 1
ATOM 1563 C CA . GLN A 1 199 ? -5.292 -20.611 2.651 1.00 32.72 199 GLN A CA 1
ATOM 1564 C C . GLN A 1 199 ? -6.141 -20.231 1.430 1.00 32.72 199 GLN A C 1
ATOM 1566 O O . GLN A 1 199 ? -7.314 -20.617 1.366 1.00 32.72 199 GLN A O 1
ATOM 1571 N N . PRO A 1 200 ? -5.602 -19.459 0.471 1.00 41.06 200 PRO A N 1
ATOM 1572 C CA . PRO A 1 200 ? -6.292 -19.269 -0.793 1.00 41.06 200 PRO A CA 1
ATOM 1573 C C . PRO A 1 200 ? -6.470 -20.638 -1.470 1.00 41.06 200 PRO A C 1
ATOM 1575 O O . PRO A 1 200 ? -5.606 -21.506 -1.308 1.00 41.06 200 PRO A O 1
ATOM 1578 N N . PRO A 1 201 ? -7.571 -20.853 -2.212 1.00 34.53 201 PRO A N 1
ATOM 1579 C CA . PRO A 1 201 ? -7.776 -22.103 -2.923 1.00 34.53 201 PRO A CA 1
ATOM 1580 C C . PRO A 1 201 ? -6.601 -22.321 -3.876 1.00 34.53 201 PRO A C 1
ATOM 1582 O O . PRO A 1 201 ? -6.291 -21.463 -4.706 1.00 34.53 201 PRO A O 1
ATOM 1585 N N . LEU A 1 202 ? -5.940 -23.468 -3.730 1.00 36.69 202 LEU A N 1
ATOM 1586 C CA . LEU A 1 202 ? -5.088 -24.009 -4.776 1.00 36.69 202 LEU A CA 1
ATOM 1587 C C . LEU A 1 202 ? -6.011 -24.254 -5.973 1.00 36.69 202 LEU A C 1
ATOM 1589 O O . LEU A 1 202 ? -6.876 -25.128 -5.922 1.00 36.69 202 LEU A O 1
ATOM 1593 N N . LEU A 1 203 ? -5.904 -23.407 -6.995 1.00 42.47 203 LEU A N 1
ATOM 1594 C CA . LEU A 1 203 ? -6.508 -23.703 -8.287 1.00 42.47 203 LEU A CA 1
ATOM 1595 C C . LEU A 1 203 ? -5.669 -24.799 -8.972 1.00 42.47 203 LEU A C 1
ATOM 1597 O O . LEU A 1 203 ? -4.453 -24.817 -8.756 1.00 42.47 203 LEU A O 1
ATOM 1601 N N . PRO A 1 204 ? -6.324 -25.709 -9.716 1.00 46.88 204 PRO A N 1
ATOM 1602 C CA . PRO A 1 204 ? -5.699 -26.874 -10.342 1.00 46.88 204 PRO A CA 1
ATOM 1603 C C . PRO A 1 204 ? -4.625 -26.513 -11.371 1.00 46.88 204 PRO A C 1
ATOM 1605 O O . PRO A 1 204 ? -4.726 -25.426 -11.989 1.00 46.88 204 PRO A O 1
#

Secondary structure (DSSP, 8-state):
--------------------S----PPPSSHHHHHHHSPTTSSS---TT---TT---EEEEE-S---SSTTSHHHHHHHHHHHHTT-SEEEEE---B-GGGSPTT-SHHHHHHHHHHTSS---EEEEEE--S-S--TT--SSB-S--EEEEEEGGGGGGEEEEEE-TTSS---EEEEEPPP----SSS----------PPP---

Solvent-accessible surface area (backbone atoms only — not comparable to full-atom values): 12638 Å² total; per-residue (Å²): 134,88,62,73,53,80,73,65,83,93,75,78,91,76,81,87,76,93,68,97,63,99,66,85,86,74,84,62,96,43,71,67,56,44,41,67,70,40,60,95,59,46,63,86,48,59,64,82,86,66,82,54,96,90,54,62,42,40,38,42,42,77,56,77,40,53,67,68,53,55,82,37,70,68,44,49,50,50,53,48,49,44,58,77,66,58,48,28,26,44,35,36,34,36,31,17,41,38,65,92,69,38,57,89,76,29,34,73,70,42,44,50,48,59,58,31,72,78,44,97,42,67,60,68,42,73,18,73,16,36,48,71,78,70,88,54,95,86,56,92,64,40,69,47,71,44,8,17,38,23,39,27,30,24,84,53,22,79,31,53,77,48,63,46,50,40,86,87,31,54,5,84,38,36,38,68,45,65,63,72,81,84,76,80,71,86,75,77,90,80,76,91,84,81,92,70,78,82,70,75,82,83,74,135

Foldseek 3Di:
DFPWDWDDDDDDDDDDDDDPDDDPDDDDPDPVSVLVPDPPPPNVHPPLVDDDPRDAGEGEDALLADDLACPDPSNVVVLCCCVVSVHQKYKYKFNQFQQVPRDPCRHPVNSVVVSQVVDPFDDKDKWKAAAPPDDCPPPPHRGHTIIMMIMGTGPQRVQWDDKDADPVRHRHDIDTDGHDDPDDPPDDDDDDDDPDPPDDDPDD

pLDDT: mean 72.3, std 23.01, range [26.38, 97.06]

Radius of gyration: 20.27 Å; Cα contacts (8 Å, |Δi|>4): 295; chains: 1; bounding box: 54×42×51 Å

Mean predicted aligned error: 13.91 Å